Protein 2HRA (pdb70)

Structure (mmCIF, N/CA/C/O backbone):
data_2HRA
#
_entry.id   2HRA
#
_cell.length_a   51.959
_cell.length_b   107.113
_cell.length_c   167.865
_cell.angle_alpha   90.00
_cell.angle_beta   90.00
_cell.angle_gamma   90.00
#
_symmetry.space_group_name_H-M   'C 2 2 21'
#
loop_
_entity.id
_entity.type
_entity.pdbx_description
1 polymer 'Glutamyl-tRNA synthetase, cytoplasmic'
2 non-polymer 'IODIDE ION'
3 water water
#
loop_
_atom_site.group_PDB
_atom_site.id
_atom_site.type_symbol
_atom_site.label_atom_id
_atom_site.label_alt_id
_atom_site.label_comp_id
_atom_site.label_asym_id
_atom_site.label_entity_id
_atom_site.label_seq_id
_atom_site.pdbx_PDB_ins_code
_atom_site.Cartn_x
_atom_site.Cartn_y
_atom_site.Cartn_z
_atom_site.occupancy
_atom_site.B_iso_or_equiv
_atom_site.auth_seq_id
_atom_site.auth_comp_id
_atom_site.auth_asym_id
_atom_site.auth_atom_id
_atom_site.pdbx_PDB_model_num
ATOM 1 N N . MET A 1 19 ? 47.965 74.228 49.582 1.00 37.51 19 MET A N 1
ATOM 2 C CA . MET A 1 19 ? 46.633 73.798 49.036 1.00 37.19 19 MET A CA 1
ATOM 3 C C . MET A 1 19 ? 45.822 73.114 50.134 1.00 35.55 19 MET A C 1
ATOM 4 O O . MET A 1 19 ? 46.321 72.221 50.810 1.00 35.65 19 MET A O 1
ATOM 9 N N . PRO A 1 20 ? 44.569 73.538 50.323 1.00 33.25 20 PRO A N 1
ATOM 10 C CA . PRO A 1 20 ? 43.807 73.050 51.473 1.00 32.13 20 PRO A CA 1
ATOM 11 C C . PRO A 1 20 ? 43.506 71.553 51.417 1.00 31.67 20 PRO A C 1
ATOM 12 O O . PRO A 1 20 ? 43.597 70.948 50.359 1.00 31.56 20 PRO A O 1
ATOM 16 N N . SER A 1 21 ? 43.213 70.951 52.563 1.00 31.60 21 SER A N 1
ATOM 17 C CA . SER A 1 21 ? 42.566 69.644 52.588 1.00 31.25 21 SER A CA 1
ATOM 18 C C . SER A 1 21 ? 41.162 69.860 52.121 1.00 31.01 21 SER A C 1
ATOM 19 O O . SER A 1 21 ? 40.642 70.983 52.201 1.00 30.88 21 SER A O 1
ATOM 22 N N . THR A 1 22 ? 40.517 68.786 51.672 1.00 30.70 22 THR A N 1
ATOM 23 C CA . THR A 1 22 ? 39.116 68.870 51.275 1.00 30.00 22 THR A CA 1
ATOM 24 C C . THR A 1 22 ? 38.282 68.028 52.226 1.00 29.38 22 THR A C 1
ATOM 25 O O . THR A 1 22 ? 38.661 66.890 52.530 1.00 29.05 22 THR A O 1
ATOM 29 N N . LEU A 1 23 ? 37.198 68.619 52.731 1.00 28.29 23 LEU A N 1
ATOM 30 C CA . LEU A 1 23 ? 36.187 67.889 53.506 1.00 27.87 23 LEU A CA 1
ATOM 31 C C . LEU A 1 23 ? 34.874 67.858 52.751 1.00 27.84 23 LEU A C 1
ATOM 32 O O . LEU A 1 23 ? 34.211 68.880 52.580 1.00 26.93 23 LEU A O 1
ATOM 37 N N . THR A 1 24 ? 34.470 66.664 52.330 1.00 28.26 24 THR A N 1
ATOM 38 C CA . THR A 1 24 ? 33.174 66.506 51.707 1.00 27.99 24 THR A CA 1
ATOM 39 C C . THR A 1 24 ? 32.105 66.224 52.769 1.00 28.33 24 THR A C 1
ATOM 40 O O . THR A 1 24 ? 32.307 65.399 53.657 1.00 28.75 24 THR A O 1
ATOM 44 N N . ILE A 1 25 ? 30.986 66.934 52.694 1.00 28.09 25 ILE A N 1
ATOM 45 C CA . ILE A 1 25 ? 29.851 66.744 53.597 1.00 27.99 25 ILE A CA 1
ATOM 46 C C . ILE A 1 25 ? 28.626 66.408 52.775 1.00 28.66 25 ILE A C 1
ATOM 47 O O . ILE A 1 25 ? 28.336 67.096 51.830 1.00 28.36 25 ILE A O 1
ATOM 52 N N . ASN A 1 26 ? 27.911 65.345 53.160 1.00 29.45 26 ASN A N 1
ATOM 53 C CA . ASN A 1 26 ? 26.781 64.802 52.399 1.00 30.01 26 ASN A CA 1
ATOM 54 C C . ASN A 1 26 ? 25.468 65.230 53.043 1.00 30.94 26 ASN A C 1
ATOM 55 O O . ASN A 1 26 ? 25.199 64.847 54.163 1.00 31.52 26 ASN A O 1
ATOM 60 N N . GLY A 1 27 ? 24.641 66.000 52.334 1.00 31.81 27 GLY A N 1
ATOM 61 C CA . GLY A 1 27 ? 23.364 66.479 52.869 1.00 32.26 27 GLY A CA 1
ATOM 62 C C . GLY A 1 27 ? 22.211 65.475 52.887 1.00 33.25 27 GLY A C 1
ATOM 63 O O . GLY A 1 27 ? 21.136 65.758 53.452 1.00 33.25 27 GLY A O 1
ATOM 64 N N . LYS A 1 28 ? 22.406 64.303 52.280 1.00 33.34 28 LYS A N 1
ATOM 65 C CA . LYS A 1 28 ? 21.386 63.245 52.332 1.00 33.83 28 LYS A CA 1
ATOM 66 C C . LYS A 1 28 ? 21.780 62.081 53.251 1.00 32.97 28 LYS A C 1
ATOM 67 O O . LYS A 1 28 ? 21.052 61.109 53.361 1.00 33.27 28 LYS A O 1
ATOM 73 N N . ALA A 1 29 ? 22.910 62.218 53.943 1.00 32.59 29 ALA A N 1
ATOM 74 C CA . ALA A 1 29 ? 23.320 61.281 54.980 1.00 31.68 29 ALA A CA 1
ATOM 75 C C . ALA A 1 29 ? 22.248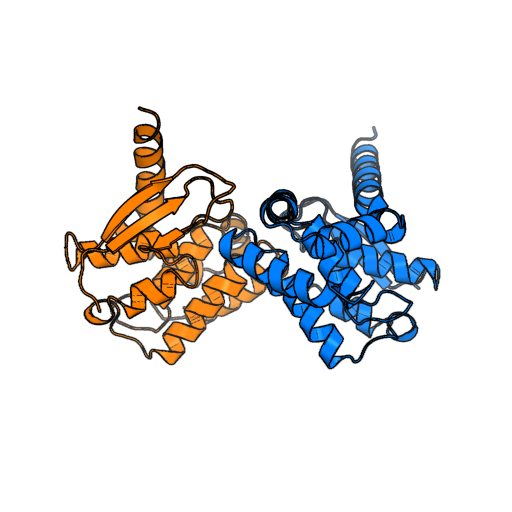 61.229 56.047 1.00 31.57 29 ALA A C 1
ATOM 76 O O . ALA A 1 29 ? 21.864 62.270 56.559 1.00 31.26 29 ALA A O 1
ATOM 78 N N . PRO A 1 30 ? 21.771 60.015 56.409 1.00 30.83 30 PRO A N 1
ATOM 79 C CA . PRO A 1 30 ? 20.730 59.966 57.440 1.00 30.78 30 PRO A CA 1
ATOM 80 C C . PRO A 1 30 ? 21.199 60.437 58.787 1.00 30.24 30 PRO A C 1
ATOM 81 O O . PRO A 1 30 ? 20.400 60.871 59.576 1.00 31.73 30 PRO A O 1
ATOM 85 N N . ILE A 1 31 ? 22.489 60.347 59.056 1.00 29.05 31 ILE A N 1
ATOM 86 C CA . ILE A 1 31 ? 23.073 60.992 60.203 1.00 28.05 31 ILE A CA 1
ATOM 87 C C . ILE A 1 31 ? 24.119 61.944 59.652 1.00 27.27 31 ILE A C 1
ATOM 88 O O . ILE A 1 31 ? 25.206 61.530 59.262 1.00 27.39 31 ILE A O 1
ATOM 93 N N . VAL A 1 32 ? 23.766 63.220 59.617 1.00 26.95 32 VAL A N 1
ATOM 94 C CA . VAL A 1 32 ? 24.601 64.283 59.046 1.00 26.51 32 VAL A CA 1
ATOM 95 C C . VAL A 1 32 ? 25.869 64.511 59.869 1.00 26.76 32 VAL A C 1
ATOM 96 O O . VAL A 1 32 ? 25.829 64.499 61.114 1.00 27.18 32 VAL A O 1
ATOM 100 N N . ALA A 1 33 ? 26.984 64.712 59.167 1.00 26.91 33 ALA A N 1
ATOM 101 C CA . ALA A 1 33 ? 28.306 64.830 59.763 1.00 27.12 33 ALA A CA 1
ATOM 102 C C . ALA A 1 33 ? 28.549 66.206 60.385 1.00 27.02 33 ALA A C 1
ATOM 103 O O . ALA A 1 33 ? 29.489 66.925 60.028 1.00 26.50 33 ALA A O 1
ATOM 105 N N . TYR A 1 34 ? 27.706 66.579 61.342 1.00 27.98 34 TYR A N 1
ATOM 106 C CA . TYR A 1 34 ? 27.813 67.903 61.962 1.00 28.28 34 TYR A CA 1
ATOM 107 C C . TYR A 1 34 ? 29.133 68.053 62.690 1.00 27.75 34 TYR A C 1
ATOM 108 O O . TYR A 1 34 ? 29.770 69.094 62.615 1.00 27.86 34 TYR A O 1
ATOM 117 N N . ALA A 1 35 ? 29.561 67.024 63.396 1.00 27.55 35 ALA A N 1
ATOM 118 C CA . ALA A 1 35 ? 30.767 67.127 64.196 1.00 27.78 35 ALA A CA 1
ATOM 119 C C . ALA A 1 35 ? 31.973 67.486 63.335 1.00 27.97 35 ALA A C 1
ATOM 120 O O . ALA A 1 35 ? 32.781 68.336 63.700 1.00 28.78 35 ALA A O 1
ATOM 122 N N . GLU A 1 36 ? 32.050 66.809 62.190 1.00 27.91 36 GLU A N 1
ATOM 123 C CA . GLU A 1 36 ? 33.092 66.942 61.197 1.00 27.64 36 GLU A CA 1
ATOM 124 C C . GLU A 1 36 ? 33.032 68.312 60.605 1.00 27.23 36 GLU A C 1
ATOM 125 O O . GLU A 1 36 ? 34.056 68.980 60.499 1.00 27.80 36 GLU A O 1
ATOM 131 N N . LEU A 1 37 ? 31.842 68.750 60.220 1.00 26.99 37 LEU A N 1
ATOM 132 C CA . LEU A 1 37 ? 31.677 70.091 59.683 1.00 27.28 37 LEU A CA 1
ATOM 133 C C . LEU A 1 37 ? 32.075 71.175 60.683 1.00 26.87 37 LEU A C 1
ATOM 134 O O . LEU A 1 37 ? 32.706 72.157 60.292 1.00 26.50 37 LEU A O 1
ATOM 139 N N . ILE A 1 38 ? 31.697 71.022 61.955 1.00 26.54 38 ILE A N 1
ATOM 140 C CA . ILE A 1 38 ? 31.996 72.056 62.962 1.00 26.40 38 ILE A CA 1
ATOM 141 C C . ILE A 1 38 ? 33.523 72.099 63.218 1.00 25.20 38 ILE A C 1
ATOM 142 O O . ILE A 1 38 ? 34.160 73.173 63.286 1.00 26.40 38 ILE A O 1
ATOM 147 N N . ALA A 1 39 ? 34.132 70.923 63.273 1.00 25.13 39 ALA A N 1
ATOM 148 C CA . ALA A 1 39 ? 35.585 70.812 63.407 1.00 24.75 39 ALA A CA 1
ATOM 149 C C . ALA A 1 39 ? 36.309 71.653 62.358 1.00 25.28 39 ALA A C 1
ATOM 150 O O . ALA A 1 39 ? 37.302 72.327 62.664 1.00 25.47 39 ALA A O 1
ATOM 152 N N . ALA A 1 40 ? 35.834 71.543 61.108 1.00 25.96 40 ALA A N 1
ATOM 153 C CA . ALA A 1 40 ? 36.389 72.246 59.960 1.00 26.00 40 ALA A CA 1
ATOM 154 C C . ALA A 1 40 ? 36.126 73.723 60.083 1.00 25.83 40 ALA A C 1
ATOM 155 O O . ALA A 1 40 ? 36.973 74.519 59.775 1.00 25.88 40 ALA A O 1
ATOM 157 N N . ARG A 1 41 ? 34.949 74.102 60.565 1.00 25.98 41 ARG A N 1
ATOM 158 C CA . ARG A 1 41 ? 34.671 75.515 60.803 1.00 2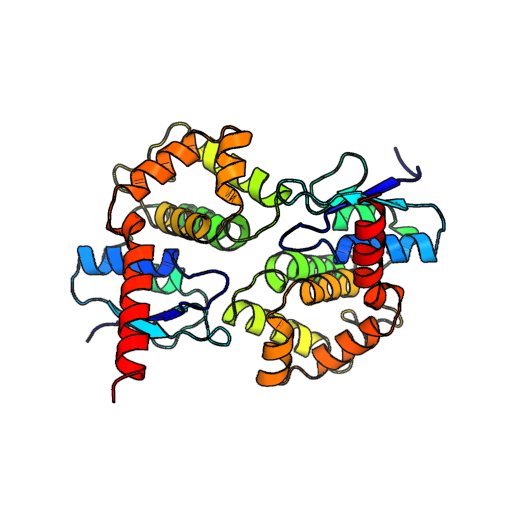5.52 41 ARG A CA 1
ATOM 159 C C . ARG A 1 41 ? 35.583 76.119 61.857 1.00 25.37 41 ARG A C 1
ATOM 160 O O . ARG A 1 41 ? 36.016 77.272 61.723 1.00 24.22 41 ARG A O 1
ATOM 168 N N . ILE A 1 42 ? 35.896 75.337 62.892 1.00 25.00 42 ILE A N 1
ATOM 169 C CA . ILE A 1 42 ? 36.817 75.782 63.926 1.00 25.09 42 ILE A CA 1
ATOM 170 C C . ILE A 1 42 ? 38.211 75.975 63.336 1.00 24.81 42 ILE A C 1
ATOM 171 O O . ILE A 1 42 ? 38.868 76.993 63.545 1.00 25.28 42 ILE A O 1
ATOM 176 N N . VAL A 1 43 ? 38.654 74.991 62.568 1.00 24.91 43 VAL A N 1
ATOM 177 C CA . VAL A 1 43 ? 39.960 75.055 61.930 1.00 23.87 43 VAL A CA 1
ATOM 178 C C . VAL A 1 43 ? 40.094 76.305 61.029 1.00 24.26 43 VAL A C 1
ATOM 179 O O . VAL A 1 43 ? 41.060 77.097 61.155 1.00 23.44 43 VAL A O 1
ATOM 183 N N . ASN A 1 44 ? 39.128 76.518 60.142 1.00 24.48 44 ASN A N 1
ATOM 184 C CA . ASN A 1 44 ? 39.218 77.678 59.237 1.00 24.54 44 ASN A CA 1
ATOM 185 C C . ASN A 1 44 ? 39.022 79.015 59.943 1.00 24.95 44 ASN A C 1
ATOM 186 O O . ASN A 1 44 ? 39.533 80.028 59.468 1.00 25.22 44 ASN A O 1
ATOM 191 N N . ALA A 1 45 ? 38.270 79.021 61.054 1.00 24.67 45 ALA A N 1
ATOM 192 C CA . ALA A 1 45 ? 38.144 80.206 61.894 1.00 25.17 45 ALA A CA 1
ATOM 193 C C . ALA A 1 45 ? 39.489 80.682 62.423 1.00 24.94 45 ALA A C 1
ATOM 194 O O . ALA A 1 45 ? 39.736 81.875 62.468 1.00 24.38 45 ALA A O 1
ATOM 196 N N . LEU A 1 46 ? 40.334 79.729 62.833 1.00 25.85 46 LEU A N 1
ATOM 197 C CA . LEU A 1 46 ? 41.657 80.012 63.412 1.00 25.90 46 LEU A CA 1
ATOM 198 C C . LEU A 1 46 ? 42.828 79.898 62.458 1.00 26.02 46 LEU A C 1
ATOM 199 O O . LEU A 1 46 ? 43.933 80.295 62.790 1.00 23.58 46 LEU A O 1
ATOM 204 N N . ALA A 1 47 ? 42.587 79.355 61.275 1.00 25.90 47 ALA A N 1
ATOM 205 C CA . ALA A 1 47 ? 43.649 79.168 60.307 1.00 26.37 47 ALA A CA 1
ATOM 206 C C . ALA A 1 47 ? 42.981 79.127 58.940 1.00 26.47 47 ALA A C 1
ATOM 207 O O . ALA A 1 47 ? 42.736 78.045 58.407 1.00 26.91 47 ALA A O 1
ATOM 209 N N . PRO A 1 48 ? 42.584 80.313 58.432 1.00 26.57 48 PRO A N 1
ATOM 210 C CA . PRO A 1 48 ? 41.764 80.378 57.233 1.00 26.33 48 PRO A CA 1
ATOM 211 C C . PRO A 1 48 ? 42.356 79.640 56.042 1.00 26.38 48 PRO A C 1
ATOM 212 O O . PRO A 1 48 ? 43.562 79.569 55.898 1.00 26.09 48 PRO A O 1
ATOM 216 N N . ASN A 1 49 ? 41.479 79.037 55.249 1.00 27.19 49 ASN A N 1
ATOM 217 C CA . ASN A 1 49 ? 41.855 78.323 54.044 1.00 28.91 49 ASN A CA 1
ATOM 218 C C . ASN A 1 49 ? 42.606 77.032 54.337 1.00 28.60 49 ASN A C 1
ATOM 219 O O . ASN A 1 49 ? 43.415 76.589 53.525 1.00 28.81 49 ASN A O 1
ATOM 224 N N . SER A 1 50 ? 42.342 76.424 55.487 1.00 28.28 50 SER A N 1
ATOM 225 C CA . SER A 1 50 ? 43.006 75.159 55.837 1.00 28.15 50 SER A CA 1
ATOM 226 C C . SER A 1 50 ? 42.271 73.958 55.234 1.00 28.15 50 SER A C 1
ATOM 227 O O . SER A 1 50 ? 42.900 72.954 54.837 1.00 27.63 50 SER A O 1
ATOM 230 N N . ILE A 1 51 ? 40.948 74.093 55.132 1.00 28.02 51 ILE A N 1
ATOM 231 C CA . ILE A 1 51 ? 40.065 73.020 54.666 1.00 28.43 51 ILE A CA 1
ATOM 232 C C . ILE A 1 51 ? 39.033 73.622 53.724 1.00 28.42 51 ILE A C 1
ATOM 233 O O . ILE A 1 51 ? 38.347 74.576 54.083 1.00 28.97 51 ILE A O 1
ATOM 238 N N . ALA A 1 52 ? 38.928 73.056 52.531 1.00 28.82 52 ALA A N 1
ATOM 239 C CA . ALA A 1 52 ? 37.935 73.457 51.552 1.00 29.07 52 ALA A CA 1
ATOM 240 C C . ALA A 1 52 ? 36.740 72.529 51.733 1.00 29.90 52 ALA A C 1
ATOM 241 O O . ALA A 1 52 ? 36.912 71.320 51.782 1.00 29.93 52 ALA A O 1
ATOM 243 N N . ILE A 1 53 ? 35.546 73.089 51.884 1.00 30.81 53 ILE A N 1
ATOM 244 C CA . ILE A 1 53 ? 34.359 72.291 52.133 1.00 31.77 53 ILE A CA 1
ATOM 245 C C . ILE A 1 53 ? 33.693 72.019 50.798 1.00 32.35 53 ILE A C 1
ATOM 246 O O . ILE A 1 53 ? 33.550 72.915 49.989 1.00 33.03 53 ILE A O 1
ATOM 251 N N . LYS A 1 54 ? 33.341 70.768 50.556 1.00 32.57 54 LYS A N 1
ATOM 252 C CA . LYS A 1 54 ? 32.714 70.353 49.307 1.00 33.23 54 LYS A CA 1
ATOM 253 C C . LYS A 1 54 ? 31.439 69.600 49.667 1.00 32.74 54 LYS A C 1
ATOM 254 O O . LYS A 1 54 ? 31.396 68.911 50.679 1.00 32.51 54 LYS A O 1
ATOM 260 N N . LEU A 1 55 ? 30.408 69.766 48.849 1.00 32.44 55 LEU A N 1
ATOM 261 C CA . LEU A 1 55 ? 29.107 69.175 49.102 1.00 32.23 55 LEU A CA 1
ATOM 262 C C . LEU A 1 55 ? 28.750 68.071 48.132 1.00 31.69 55 LEU A C 1
ATOM 263 O O . LEU A 1 55 ? 29.018 68.152 46.929 1.00 31.16 55 LEU A O 1
ATOM 268 N N . VAL A 1 56 ? 28.120 67.037 48.672 1.00 31.36 56 VAL A N 1
ATOM 269 C CA . VAL A 1 56 ? 27.435 66.045 47.850 1.00 30.86 56 VAL A CA 1
ATOM 270 C C . VAL A 1 56 ? 26.059 65.887 48.470 1.00 31.22 56 VAL A C 1
ATOM 271 O O . VAL A 1 56 ? 25.831 66.340 49.586 1.00 31.05 56 VAL A O 1
ATOM 275 N N . ASP A 1 57 ? 25.134 65.294 47.729 1.00 31.95 57 ASP A N 1
ATOM 276 C CA . ASP A 1 57 ? 23.754 65.200 48.174 1.00 32.73 57 ASP A CA 1
ATOM 277 C C . ASP A 1 57 ? 23.225 63.899 47.624 1.00 33.15 57 ASP A C 1
ATOM 278 O O . ASP A 1 57 ? 22.489 63.860 46.636 1.00 33.02 57 ASP A O 1
ATOM 283 N N . ASP A 1 58 ? 23.650 62.817 48.262 1.00 33.48 58 ASP A N 1
ATOM 284 C CA . ASP A 1 58 ? 23.366 61.490 47.753 1.00 34.17 58 ASP A CA 1
ATOM 285 C C . ASP A 1 58 ? 23.461 60.541 48.912 1.00 34.23 58 ASP A C 1
ATOM 286 O O . ASP A 1 58 ? 24.517 60.423 49.515 1.00 34.20 58 ASP A O 1
ATOM 291 N N . LYS A 1 59 ? 22.356 59.871 49.221 1.00 34.24 59 LYS A N 1
ATOM 292 C CA . LYS A 1 59 ? 22.330 58.971 50.361 1.00 34.42 59 LYS A CA 1
ATOM 293 C C . LYS A 1 59 ? 23.187 57.721 50.146 1.00 34.13 59 LYS A C 1
ATOM 294 O O . LYS A 1 59 ? 23.506 57.037 51.119 1.00 34.35 59 LYS A O 1
ATOM 300 N N . LYS A 1 60 ? 23.579 57.436 48.905 1.00 32.74 60 LYS A N 1
ATOM 301 C CA . LYS A 1 60 ? 24.508 56.333 48.634 1.00 32.90 60 LYS A CA 1
ATOM 302 C C . LYS A 1 60 ? 25.960 56.819 48.512 1.00 32.15 60 LYS A C 1
ATOM 303 O O . LYS A 1 60 ? 26.701 56.412 47.620 1.00 32.25 60 LYS A O 1
ATOM 309 N N . ALA A 1 61 ? 26.356 57.694 49.421 1.00 30.99 61 ALA A N 1
ATOM 310 C CA . ALA A 1 61 ? 27.728 58.194 49.474 1.00 30.59 61 ALA A CA 1
ATOM 311 C C . ALA A 1 61 ? 28.063 58.329 50.952 1.00 29.19 61 ALA A C 1
ATOM 312 O O . ALA A 1 61 ? 27.149 58.494 51.772 1.00 29.71 61 ALA A O 1
ATOM 314 N N . PRO A 1 62 ? 29.360 58.238 51.306 1.00 28.24 62 PRO A N 1
ATOM 315 C CA . PRO A 1 62 ? 29.781 58.472 52.672 1.00 26.72 62 PRO A CA 1
ATOM 316 C C . PRO A 1 62 ? 29.193 59.769 53.228 1.00 26.12 62 PRO A C 1
ATOM 317 O O . PRO A 1 62 ? 28.957 60.724 52.489 1.00 25.63 62 PRO A O 1
ATOM 321 N N . ALA A 1 63 ? 28.970 59.788 54.530 1.00 24.68 63 ALA A N 1
ATOM 322 C CA . ALA A 1 63 ? 28.502 60.975 55.212 1.00 25.00 63 ALA A CA 1
ATOM 323 C C . ALA A 1 63 ? 29.518 62.115 55.140 1.00 24.32 63 ALA A C 1
ATOM 324 O O . ALA A 1 63 ? 29.159 63.297 55.155 1.00 25.93 63 ALA A O 1
ATOM 326 N N . ALA A 1 64 ? 30.789 61.753 55.097 1.00 24.80 64 ALA A N 1
ATOM 327 C CA . ALA A 1 64 ? 31.866 62.721 55.106 1.00 25.00 64 ALA A CA 1
ATOM 328 C C . ALA A 1 64 ? 33.139 62.035 54.628 1.00 25.92 64 ALA A C 1
ATOM 329 O O . ALA A 1 64 ? 33.299 60.813 54.737 1.00 25.65 64 ALA A O 1
ATOM 331 N N . LYS A 1 65 ? 34.048 62.824 54.073 1.00 26.45 65 LYS A N 1
ATOM 332 C CA . LYS A 1 65 ? 35.283 62.289 53.567 1.00 27.70 65 LYS A CA 1
ATOM 333 C C . LYS A 1 65 ? 36.336 63.380 53.774 1.00 28.24 65 LYS A C 1
ATOM 334 O O . LYS A 1 65 ? 36.081 64.516 53.460 1.00 28.56 65 LYS A O 1
ATOM 340 N N . LEU A 1 66 ? 37.483 63.046 54.346 1.00 29.09 66 LEU A N 1
ATOM 341 C CA . LEU A 1 66 ? 38.589 64.000 54.459 1.00 29.41 66 LEU A CA 1
ATOM 342 C C . LEU A 1 66 ? 39.639 63.573 53.470 1.00 30.12 66 LEU A C 1
ATOM 343 O O . LEU A 1 66 ? 40.291 62.549 53.675 1.00 30.29 66 LEU A O 1
ATOM 348 N N . ASP A 1 67 ? 39.822 64.383 52.430 1.00 30.88 67 ASP A N 1
ATOM 349 C CA . ASP A 1 67 ? 40.666 64.038 51.293 1.00 31.20 67 ASP A CA 1
ATOM 350 C C . ASP A 1 67 ? 40.130 62.708 50.709 1.00 31.52 67 ASP A C 1
ATOM 351 O O . ASP A 1 67 ? 39.028 62.689 50.173 1.00 31.02 67 ASP A O 1
ATOM 356 N N . ASP A 1 68 ? 40.845 61.604 50.831 1.00 32.13 68 ASP A N 1
ATOM 357 C CA . ASP A 1 68 ? 40.274 60.336 50.350 1.00 32.83 68 ASP A CA 1
ATOM 358 C C . ASP A 1 68 ? 39.786 59.430 51.475 1.00 32.41 68 ASP A C 1
ATOM 359 O O . ASP A 1 68 ? 39.213 58.351 51.214 1.00 33.06 68 ASP A O 1
ATOM 364 N N . ALA A 1 69 ? 39.969 59.876 52.716 1.00 30.79 69 ALA A N 1
ATOM 365 C CA . ALA A 1 69 ? 39.655 59.048 53.872 1.00 30.40 69 ALA A CA 1
ATOM 366 C C . ALA A 1 69 ? 38.171 59.119 54.187 1.00 29.54 69 ALA A C 1
ATOM 367 O O . ALA A 1 69 ? 37.657 60.195 54.406 1.00 28.57 69 ALA A O 1
ATOM 369 N N . THR A 1 70 ? 37.509 57.956 54.214 1.00 29.67 70 THR A N 1
ATOM 370 C CA . THR A 1 70 ? 36.099 57.834 54.621 1.00 29.06 70 THR A CA 1
ATOM 371 C C . THR A 1 70 ? 35.873 57.252 56.032 1.00 30.00 70 THR A C 1
ATOM 372 O O . THR A 1 70 ? 34.751 57.293 56.558 1.00 28.81 70 THR A O 1
ATOM 376 N N . GLU A 1 71 ? 36.918 56.693 56.632 1.00 30.97 71 GLU A N 1
ATOM 377 C CA . GLU A 1 71 ? 36.816 56.035 57.931 1.00 32.37 71 GLU A CA 1
ATOM 378 C C . GLU A 1 71 ? 37.421 56.942 59.003 1.00 32.36 71 GLU A C 1
ATOM 379 O O . GLU A 1 71 ? 38.444 57.552 58.780 1.00 33.17 71 GLU A O 1
ATOM 385 N N . ASP A 1 72 ? 36.774 57.026 60.159 1.00 32.87 72 ASP A N 1
ATOM 386 C CA . ASP A 1 72 ? 37.310 57.770 61.299 1.00 33.01 72 ASP A CA 1
ATOM 387 C C . ASP A 1 72 ? 37.599 59.209 60.884 1.00 32.48 72 ASP A C 1
ATOM 388 O O . ASP A 1 72 ? 38.658 59.742 61.210 1.00 32.52 72 ASP A O 1
ATOM 393 N N . VAL A 1 73 ? 36.647 59.838 60.184 1.00 31.66 73 VAL A N 1
ATOM 394 C CA . VAL A 1 73 ? 36.867 61.173 59.598 1.00 30.44 73 VAL A CA 1
ATOM 395 C C . VAL A 1 73 ? 37.090 62.270 60.667 1.00 29.89 73 VAL A C 1
ATOM 396 O O . VAL A 1 73 ? 38.039 63.066 60.559 1.00 29.61 73 VAL A O 1
ATOM 400 N N . PHE A 1 74 ? 36.227 62.318 61.682 1.00 28.69 74 PHE A N 1
ATOM 401 C CA . PHE A 1 74 ? 36.364 63.289 62.762 1.00 28.41 74 PHE A CA 1
ATOM 402 C C . PHE A 1 74 ? 37.781 63.262 63.306 1.00 28.75 74 PHE A C 1
ATOM 403 O O . PHE A 1 74 ? 38.473 64.299 63.346 1.00 29.35 74 PHE A O 1
ATOM 411 N N . ASN A 1 75 ? 38.219 62.081 63.732 1.00 28.69 75 ASN A N 1
ATOM 412 C CA . ASN A 1 75 ? 39.529 61.967 64.343 1.00 28.77 75 ASN A CA 1
ATOM 413 C C . ASN A 1 75 ? 40.673 62.320 63.399 1.00 28.71 75 ASN A C 1
ATOM 414 O O . ASN A 1 75 ? 41.740 62.768 63.840 1.00 27.31 75 ASN A O 1
ATOM 419 N N . LYS A 1 76 ? 40.467 62.077 62.112 1.00 28.59 76 LYS A N 1
ATOM 420 C CA . LYS A 1 76 ? 41.443 62.452 61.129 1.00 28.62 76 LYS A CA 1
ATOM 421 C C . LYS A 1 76 ? 41.543 63.975 61.025 1.00 28.12 76 LYS A C 1
ATOM 422 O O . LYS A 1 76 ? 42.629 64.493 60.883 1.00 27.43 76 LYS A O 1
ATOM 428 N N . ILE A 1 77 ? 40.434 64.702 61.144 1.00 27.21 77 ILE A N 1
ATOM 429 C CA . ILE A 1 77 ? 40.512 66.176 61.086 1.00 27.15 77 ILE A CA 1
ATOM 430 C C . ILE A 1 77 ? 41.315 66.695 62.286 1.00 27.51 77 ILE A C 1
ATOM 431 O O . ILE A 1 77 ? 42.221 67.540 62.193 1.00 26.99 77 ILE A O 1
ATOM 436 N N . THR A 1 78 ? 40.989 66.081 63.402 1.00 27.57 78 THR A N 1
ATOM 437 C CA . THR A 1 78 ? 41.425 66.423 64.728 1.00 28.07 78 THR A CA 1
ATOM 438 C C . THR A 1 78 ? 42.937 66.208 64.900 1.00 28.77 78 THR A C 1
ATOM 439 O O . THR A 1 78 ? 43.602 67.035 65.494 1.00 28.57 78 THR A O 1
ATOM 443 N N . SER A 1 79 ? 43.439 65.112 64.343 1.00 28.77 79 SER A N 1
ATOM 444 C CA . SER A 1 79 ? 44.844 64.737 64.420 1.00 30.41 79 SER A CA 1
ATOM 445 C C . SER A 1 79 ? 45.683 65.459 63.365 1.00 30.88 79 SER A C 1
ATOM 446 O O . SER A 1 79 ? 46.866 65.787 63.593 1.00 30.93 79 SER A O 1
ATOM 449 N N . LYS A 1 80 ? 45.070 65.705 62.211 1.00 31.38 80 LYS A N 1
ATOM 450 C CA . LYS A 1 80 ? 45.694 66.476 61.139 1.00 32.40 80 LYS A CA 1
ATOM 451 C C . LYS A 1 80 ? 45.878 67.914 61.583 1.00 32.62 80 LYS A C 1
ATOM 452 O O . LYS A 1 80 ? 46.916 68.528 61.299 1.00 33.43 80 LYS A O 1
ATOM 458 N N . PHE A 1 81 ? 44.868 68.462 62.252 1.00 32.48 81 PHE A N 1
ATOM 459 C CA . PHE A 1 81 ? 44.949 69.847 62.709 1.00 32.85 81 PHE A CA 1
ATOM 460 C C . PHE A 1 81 ? 45.186 69.908 64.209 1.00 33.36 81 PHE A C 1
ATOM 461 O O . PHE A 1 81 ? 44.492 70.611 64.938 1.00 33.10 81 PHE A O 1
ATOM 469 N N . ALA A 1 82 ? 46.217 69.185 64.650 1.00 33.57 82 ALA A N 1
ATOM 470 C CA . ALA A 1 82 ? 46.493 69.031 66.081 1.00 34.09 82 ALA A CA 1
ATOM 471 C C . ALA A 1 82 ? 46.864 70.351 66.757 1.00 33.91 82 ALA A C 1
ATOM 472 O O . ALA A 1 82 ? 46.578 70.540 67.940 1.00 34.75 82 ALA A O 1
ATOM 474 N N . ALA A 1 83 ? 47.458 71.264 65.988 1.00 33.02 83 ALA A N 1
ATOM 475 C CA . ALA A 1 83 ? 47.761 72.621 66.439 1.00 32.89 83 ALA A CA 1
ATOM 476 C C . ALA A 1 83 ? 46.539 73.373 66.918 1.00 32.65 83 ALA A C 1
ATOM 477 O O . ALA A 1 83 ? 46.635 74.151 67.865 1.00 32.79 83 ALA A O 1
ATOM 479 N N . ILE A 1 84 ? 45.400 73.148 66.259 1.00 32.34 84 ILE A N 1
ATOM 480 C CA . ILE A 1 84 ? 44.134 73.756 66.648 1.00 32.75 84 ILE A CA 1
ATOM 481 C C . ILE A 1 84 ? 43.455 72.999 67.797 1.00 32.70 84 ILE A C 1
ATOM 482 O O . ILE A 1 84 ? 43.019 73.608 68.776 1.00 31.11 84 ILE A O 1
ATOM 487 N N . PHE A 1 85 ? 43.360 71.681 67.652 1.00 32.95 85 PHE A N 1
ATOM 488 C CA . PHE A 1 85 ? 42.748 70.833 68.676 1.00 33.44 85 PHE A CA 1
ATOM 489 C C . PHE A 1 85 ? 43.828 70.434 69.671 1.00 34.28 85 PHE A C 1
ATOM 490 O O . PHE A 1 85 ? 44.316 69.315 69.656 1.00 34.66 85 PHE A O 1
ATOM 498 N N . ASP A 1 86 ? 44.207 71.402 70.511 1.00 35.71 86 ASP A N 1
ATOM 499 C CA . ASP A 1 86 ? 45.394 71.320 71.363 1.00 36.54 86 ASP A CA 1
ATOM 500 C C . ASP A 1 86 ? 45.077 71.295 72.851 1.00 37.11 86 ASP A C 1
ATOM 501 O O . ASP A 1 86 ? 45.993 71.416 73.654 1.00 38.07 86 ASP A O 1
ATOM 506 N N . ASN A 1 87 ? 43.796 71.186 73.212 1.00 38.19 87 ASN A N 1
ATOM 507 C CA . ASN A 1 87 ? 43.382 71.160 74.619 1.00 38.84 87 ASN A CA 1
ATOM 508 C C . ASN A 1 87 ? 42.616 69.891 74.979 1.00 39.65 87 ASN A C 1
ATOM 509 O O . ASN A 1 87 ? 41.714 69.471 74.264 1.00 40.62 87 ASN A O 1
ATOM 514 N N . GLY A 1 88 ? 42.980 69.286 76.096 1.00 40.43 88 GLY A N 1
ATOM 515 C CA . GLY A 1 88 ? 42.419 68.001 76.502 1.00 40.57 88 GLY A CA 1
ATOM 516 C C . GLY A 1 88 ? 43.447 66.875 76.458 1.00 41.14 88 GLY A C 1
ATOM 517 O O . GLY A 1 88 ? 44.154 66.688 75.443 1.00 41.82 88 GLY A O 1
ATOM 518 N N . ASP A 1 89 ? 43.554 66.124 77.558 1.00 41.09 89 ASP A N 1
ATOM 519 C CA . ASP A 1 89 ? 44.285 64.857 77.531 1.00 40.74 89 ASP A CA 1
ATOM 520 C C . ASP A 1 89 ? 43.603 64.027 76.458 1.00 39.88 89 ASP A C 1
ATOM 521 O O . ASP A 1 89 ? 42.367 63.963 76.399 1.00 39.04 89 ASP A O 1
ATOM 526 N N . LYS A 1 90 ? 44.409 63.428 75.591 1.00 39.26 90 LYS A N 1
ATOM 527 C CA . LYS A 1 90 ? 43.905 62.751 74.398 1.00 39.12 90 LYS A CA 1
ATOM 528 C C . LYS A 1 90 ? 43.109 61.498 74.743 1.00 38.43 90 LYS A C 1
ATOM 529 O O . LYS A 1 90 ? 42.128 61.184 74.068 1.00 38.18 90 LYS A O 1
ATOM 535 N N . GLU A 1 91 ? 43.530 60.790 75.792 1.00 37.93 91 GLU A N 1
ATOM 536 C CA . GLU A 1 91 ? 42.757 59.663 76.320 1.00 37.47 91 GLU A CA 1
ATOM 537 C C . GLU A 1 91 ? 41.354 60.151 76.732 1.00 36.16 91 GLU A C 1
ATOM 538 O O . GLU A 1 91 ? 40.340 59.540 76.393 1.00 35.02 91 GLU A O 1
ATOM 544 N N . GLN A 1 92 ? 41.295 61.268 77.446 1.00 34.80 92 GLN A N 1
ATOM 545 C CA . GLN A 1 92 ? 40.004 61.772 77.905 1.00 34.94 92 GLN A CA 1
ATOM 546 C C . GLN A 1 92 ? 39.188 62.321 76.735 1.00 33.75 92 GLN A C 1
ATOM 547 O O . GLN A 1 92 ? 37.981 62.115 76.685 1.00 33.14 92 GLN A O 1
ATOM 553 N N . VAL A 1 93 ? 39.822 62.979 75.770 1.00 31.83 93 VAL A N 1
ATOM 554 C CA . VAL A 1 93 ? 39.059 63.416 74.597 1.00 31.67 93 VAL A CA 1
ATOM 555 C C . VAL A 1 93 ? 38.485 62.223 73.826 1.00 31.27 93 VAL A C 1
ATOM 556 O O . VAL A 1 93 ? 37.298 62.222 73.442 1.00 31.69 93 VAL A O 1
ATOM 560 N N . ALA A 1 94 ? 39.306 61.199 73.621 1.00 31.06 94 ALA A N 1
ATOM 561 C CA . ALA A 1 94 ? 38.835 59.987 72.929 1.00 31.76 94 ALA A CA 1
ATOM 562 C C . ALA A 1 94 ? 37.619 59.342 73.570 1.00 31.45 94 ALA A C 1
ATOM 563 O O . ALA A 1 94 ? 36.755 58.859 72.868 1.00 33.11 94 ALA A O 1
ATOM 565 N N . LYS A 1 95 ? 37.543 59.301 74.899 1.00 31.56 95 LYS A N 1
ATOM 566 C CA . LYS A 1 95 ? 36.353 58.718 75.565 1.00 31.31 95 LYS A CA 1
ATOM 567 C C . LYS A 1 95 ? 35.077 59.422 75.172 1.00 30.83 95 LYS A C 1
ATOM 568 O O . LYS A 1 95 ? 34.029 58.796 75.015 1.00 30.33 95 LYS A O 1
ATOM 574 N N . TRP A 1 96 ? 35.140 60.744 75.070 1.00 29.71 96 TRP A N 1
ATOM 575 C CA . TRP A 1 96 ? 33.947 61.514 74.854 1.00 29.02 96 TRP A CA 1
ATOM 576 C C . TRP A 1 96 ? 33.629 61.564 73.375 1.00 29.06 96 TRP A C 1
ATOM 577 O O . TRP A 1 96 ? 32.490 61.585 72.986 1.00 28.18 96 TRP A O 1
ATOM 588 N N . VAL A 1 97 ? 34.642 61.590 72.543 1.00 29.78 97 VAL A N 1
ATOM 589 C CA . VAL A 1 97 ? 34.433 61.441 71.109 1.00 30.11 97 VAL A CA 1
ATOM 590 C C . VAL A 1 97 ? 33.848 60.078 70.782 1.00 30.50 97 VAL A C 1
ATOM 591 O O . VAL A 1 97 ? 32.962 59.978 69.952 1.00 31.36 97 VAL A O 1
ATOM 595 N N . ASN A 1 98 ? 34.336 59.031 71.444 1.00 31.59 98 ASN A N 1
ATOM 596 C CA . ASN A 1 98 ? 33.737 57.695 71.312 1.00 32.12 98 ASN A CA 1
ATOM 597 C C . ASN A 1 98 ? 32.274 57.669 71.717 1.00 31.91 98 ASN A C 1
ATOM 598 O O . ASN A 1 98 ? 31.433 57.094 71.014 1.00 32.81 98 ASN A O 1
ATOM 603 N N . LEU A 1 99 ? 31.948 58.268 72.861 1.00 31.33 99 LEU A N 1
ATOM 604 C CA . LEU A 1 99 ? 30.547 58.325 73.298 1.00 30.43 99 LEU A CA 1
ATOM 605 C C . LEU A 1 99 ? 29.655 59.004 72.262 1.00 30.69 99 LEU A C 1
ATOM 606 O O . LEU A 1 99 ? 28.552 58.538 71.963 1.00 31.18 99 LEU A O 1
ATOM 611 N N . ALA A 1 100 ? 30.135 60.116 71.704 1.00 29.92 100 ALA A N 1
ATOM 612 C CA . ALA A 1 100 ? 29.364 60.852 70.725 1.00 30.13 100 ALA A CA 1
ATOM 613 C C . ALA A 1 100 ? 29.139 60.002 69.473 1.00 30.84 100 ALA A C 1
ATOM 614 O O . ALA A 1 100 ? 28.034 59.898 68.971 1.00 31.17 100 ALA A O 1
ATOM 616 N N . GLN A 1 101 ? 30.192 59.361 68.995 1.00 32.98 101 GLN A N 1
ATOM 617 C CA . GLN A 1 101 ? 30.146 58.709 67.687 1.00 34.54 101 GLN A CA 1
ATOM 618 C C . GLN A 1 101 ? 29.553 57.331 67.777 1.00 35.37 101 GLN A C 1
ATOM 619 O O . GLN A 1 101 ? 29.002 56.855 66.809 1.00 36.38 101 GLN A O 1
ATOM 625 N N . LYS A 1 102 ? 29.676 56.690 68.935 1.00 36.08 102 LYS A N 1
ATOM 626 C CA . LYS A 1 102 ? 29.164 55.337 69.135 1.00 36.67 102 LYS A CA 1
ATOM 627 C C . LYS A 1 102 ? 27.825 55.287 69.838 1.00 36.68 102 LYS A C 1
ATOM 628 O O . LYS A 1 102 ? 27.087 54.327 69.665 1.00 36.35 102 LYS A O 1
ATOM 634 N N . GLU A 1 103 ? 27.508 56.303 70.641 1.00 36.51 103 GLU A N 1
ATOM 635 C CA . GLU A 1 103 ? 26.310 56.244 71.456 1.00 36.41 103 GLU A CA 1
ATOM 636 C C . GLU A 1 103 ? 25.327 57.393 71.239 1.00 34.71 103 GLU A C 1
ATOM 637 O O . GLU A 1 103 ? 24.143 57.129 71.070 1.00 34.85 103 GLU A O 1
ATOM 643 N N . LEU A 1 104 ? 25.780 58.646 71.206 1.00 32.33 104 LEU A N 1
ATOM 644 C CA . LEU A 1 104 ? 24.838 59.761 71.111 1.00 30.66 104 LEU A CA 1
ATOM 645 C C . LEU A 1 104 ? 24.140 59.915 69.754 1.00 30.24 104 LEU A C 1
ATOM 646 O O . LEU A 1 104 ? 23.086 60.570 69.677 1.00 30.89 104 LEU A O 1
ATOM 651 N N . VAL A 1 105 ? 24.676 59.303 68.700 1.00 30.50 105 VAL A N 1
ATOM 652 C CA . VAL A 1 105 ? 24.020 59.361 67.369 1.00 30.72 105 VAL A CA 1
ATOM 653 C C . VAL A 1 105 ? 22.906 58.311 67.169 1.00 31.89 105 VAL A C 1
ATOM 654 O O . VAL A 1 105 ? 22.096 58.411 66.226 1.00 32.54 105 VAL A O 1
ATOM 658 N N . ILE A 1 106 ? 22.887 57.322 68.055 1.00 32.06 106 ILE A N 1
ATOM 659 C CA . ILE A 1 106 ? 22.015 56.164 67.932 1.00 32.02 106 ILE A CA 1
ATOM 660 C C . ILE A 1 106 ? 20.638 56.479 68.478 1.00 31.43 106 ILE A C 1
ATOM 661 O O . ILE A 1 106 ? 20.499 56.901 69.638 1.00 31.01 106 ILE A O 1
ATOM 666 N N . LYS A 1 107 ? 19.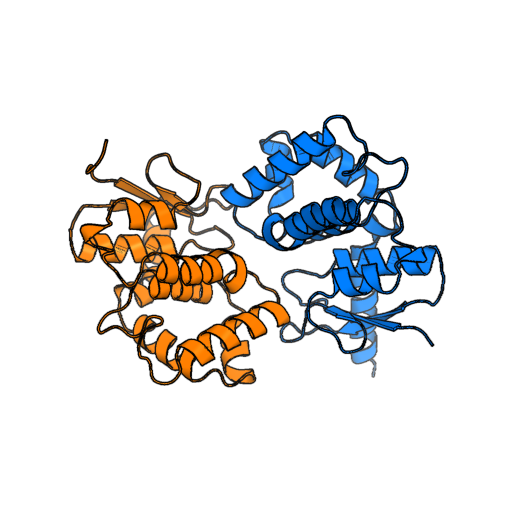622 56.244 67.639 1.00 30.37 107 LYS A N 1
ATOM 667 C CA . LYS A 1 107 ? 18.245 56.514 67.989 1.00 29.64 107 LYS A CA 1
ATOM 668 C C . LYS A 1 107 ? 17.623 55.311 68.697 1.00 28.64 107 LYS A C 1
ATOM 669 O O . LYS A 1 107 ? 16.783 54.586 68.148 1.00 27.10 107 LYS A O 1
ATOM 675 N N . ASN A 1 108 ? 18.084 55.123 69.938 1.00 27.94 108 ASN A N 1
ATOM 676 C CA . ASN A 1 108 ? 17.508 54.171 70.881 1.00 26.56 108 ASN A CA 1
ATOM 677 C C . ASN A 1 108 ? 17.271 54.911 72.192 1.00 26.11 108 ASN A C 1
ATOM 678 O O . ASN A 1 108 ? 18.202 55.403 72.825 1.00 25.57 108 ASN A O 1
ATOM 683 N N . PHE A 1 109 ? 16.005 55.011 72.544 1.00 26.81 109 PHE A N 1
ATOM 684 C CA . PHE A 1 109 ? 15.520 55.801 73.670 1.00 27.01 109 PHE A CA 1
ATOM 685 C C . PHE A 1 109 ? 16.182 55.459 75.013 1.00 26.23 109 PHE A C 1
ATOM 686 O O . PHE A 1 109 ? 16.739 56.362 75.683 1.00 24.63 109 PHE A O 1
ATOM 694 N N . ALA A 1 110 ? 16.157 54.180 75.379 1.00 25.17 110 ALA A N 1
ATOM 695 C CA . ALA A 1 110 ? 16.792 53.760 76.630 1.00 26.55 110 ALA A CA 1
ATOM 696 C C . ALA A 1 110 ? 18.288 54.050 76.618 1.00 27.22 110 ALA A C 1
ATOM 697 O O . ALA A 1 110 ? 18.815 54.616 77.567 1.00 27.88 110 ALA A O 1
ATOM 699 N N . LYS A 1 111 ? 18.963 53.688 75.530 1.00 27.00 111 LYS A N 1
ATOM 700 C CA . LYS A 1 111 ? 20.400 53.872 75.447 1.00 27.43 111 LYS A CA 1
ATOM 701 C C . LYS A 1 111 ? 20.767 55.333 75.456 1.00 27.21 111 LYS A C 1
ATOM 702 O O . LYS A 1 111 ? 21.766 55.738 76.100 1.00 26.74 111 LYS A O 1
ATOM 708 N N . LEU A 1 112 ? 19.998 56.122 74.711 1.00 26.04 112 LEU A N 1
ATOM 709 C CA . LEU A 1 112 ? 20.274 57.547 74.598 1.00 26.87 112 LEU A CA 1
ATOM 710 C C . LEU A 1 112 ? 20.047 58.221 75.957 1.00 25.74 112 LEU A C 1
ATOM 711 O O . LEU A 1 112 ? 20.795 59.076 76.378 1.00 25.87 112 LEU A O 1
ATOM 716 N N . SER A 1 113 ? 18.995 57.818 76.649 1.00 25.74 113 SER A N 1
ATOM 717 C CA . SER A 1 113 ? 18.736 58.285 78.023 1.00 25.92 113 SER A CA 1
ATOM 718 C C . SER A 1 113 ? 19.956 58.119 78.952 1.00 27.60 113 SER A C 1
ATOM 719 O O . SER A 1 113 ? 20.401 59.073 79.636 1.00 27.14 113 SER A O 1
ATOM 722 N N . GLN A 1 114 ? 20.540 56.925 78.928 1.00 27.55 114 GLN A N 1
ATOM 723 C CA . GLN A 1 114 ? 21.680 56.639 79.776 1.00 28.36 114 GLN A CA 1
ATOM 724 C C . GLN A 1 114 ? 22.859 57.500 79.373 1.00 27.84 114 GLN A C 1
ATOM 725 O O . GLN A 1 114 ? 23.580 58.028 80.219 1.00 27.90 114 GLN A O 1
ATOM 731 N N . SER A 1 115 ? 23.100 57.596 78.075 1.00 28.50 115 SER A N 1
ATOM 732 C CA . SER A 1 115 ? 24.300 58.300 77.590 1.00 28.51 115 SER A CA 1
ATOM 733 C C . SER A 1 115 ? 24.169 59.794 77.927 1.00 27.99 115 SER A C 1
ATOM 734 O O . SER A 1 115 ? 25.130 60.461 78.319 1.00 27.80 115 SER A O 1
ATOM 737 N N . LEU A 1 116 ? 22.971 60.322 77.767 1.00 25.78 116 LEU A N 1
ATOM 738 C CA . LEU A 1 116 ? 22.682 61.695 78.122 1.00 26.35 116 LEU A CA 1
ATOM 739 C C . LEU A 1 116 ? 22.834 61.961 79.619 1.00 26.36 116 LEU A C 1
ATOM 740 O O . LEU A 1 116 ? 23.156 63.079 80.026 1.00 25.76 116 LEU A O 1
ATOM 745 N N . GLU A 1 117 ? 22.603 60.940 80.441 1.00 27.34 117 GLU A N 1
ATOM 746 C CA . GLU A 1 117 ? 22.769 61.083 81.895 1.00 28.04 117 GLU A CA 1
ATOM 747 C C . GLU A 1 117 ? 24.233 61.191 82.239 1.00 28.44 117 GLU A C 1
ATOM 748 O O . GLU A 1 117 ? 24.627 61.974 83.112 1.00 27.99 117 GLU A O 1
ATOM 754 N N . THR A 1 118 ? 25.026 60.372 81.564 1.00 27.61 118 THR A N 1
ATOM 755 C CA . THR A 1 118 ? 26.468 60.400 81.758 1.00 28.23 118 THR A CA 1
ATOM 756 C C . THR A 1 118 ? 27.053 61.778 81.438 1.00 28.15 118 THR A C 1
ATOM 757 O O . THR A 1 118 ? 27.896 62.304 82.197 1.00 29.67 118 THR A O 1
ATOM 761 N N . LEU A 1 119 ? 26.654 62.335 80.294 1.00 27.83 119 LEU A N 1
ATOM 762 C CA . LEU A 1 119 ? 27.103 63.665 79.870 1.00 27.64 119 LEU A CA 1
ATOM 763 C C . LEU A 1 119 ? 26.586 64.772 80.823 1.00 27.88 119 LEU A C 1
ATOM 764 O O . LEU A 1 119 ? 27.304 65.722 81.182 1.00 26.78 119 LEU A O 1
ATOM 769 N N . ASP A 1 120 ? 25.324 64.654 81.220 1.00 27.58 120 ASP A N 1
ATOM 770 C CA . ASP A 1 120 ? 24.733 65.603 82.198 1.00 27.97 120 ASP A CA 1
ATOM 771 C C . ASP A 1 120 ? 25.518 65.637 83.519 1.00 27.99 120 ASP A C 1
ATOM 772 O O . ASP A 1 120 ? 25.818 66.734 84.056 1.00 26.76 120 ASP A O 1
ATOM 777 N N . SER A 1 121 ? 25.883 64.459 84.027 1.00 28.65 121 SER A N 1
ATOM 778 C CA . SER A 1 121 ? 26.608 64.377 85.293 1.00 28.81 121 SER A CA 1
ATOM 779 C C . SER A 1 121 ? 27.986 64.992 85.112 1.00 29.13 121 SER A C 1
ATOM 780 O O . SER A 1 121 ? 28.469 65.695 85.977 1.00 27.87 121 SER A O 1
ATOM 783 N N . GLN A 1 122 ? 28.596 64.707 83.965 1.00 29.89 122 GLN A N 1
ATOM 784 C CA . GLN A 1 122 ? 29.887 65.285 83.600 1.00 30.29 122 GLN A CA 1
ATOM 785 C C . GLN A 1 122 ? 29.858 66.827 83.573 1.00 30.27 122 GLN A C 1
ATOM 786 O O . GLN A 1 122 ? 30.814 67.482 83.978 1.00 30.16 122 GLN A O 1
ATOM 792 N N . LEU A 1 123 ? 28.744 67.397 83.122 1.00 30.13 123 LEU A N 1
ATOM 793 C CA . LEU A 1 123 ? 28.623 68.829 82.974 1.00 30.87 123 LEU A CA 1
ATOM 794 C C . LEU A 1 123 ? 28.083 69.514 84.235 1.00 31.86 123 LEU A C 1
ATOM 795 O O . LEU A 1 123 ? 27.795 70.719 84.220 1.00 31.10 123 LEU A O 1
ATOM 800 N N . ASN A 1 124 ? 27.935 68.760 85.317 1.00 33.01 124 ASN A N 1
ATOM 801 C CA . ASN A 1 124 ? 27.356 69.334 86.516 1.00 34.02 124 ASN A CA 1
ATOM 802 C C . ASN A 1 124 ? 28.196 70.488 87.040 1.00 34.26 124 ASN A C 1
ATOM 803 O O . ASN A 1 124 ? 27.652 71.547 87.373 1.00 35.68 124 ASN A O 1
ATOM 808 N N . LEU A 1 125 ? 29.512 70.322 87.094 1.00 32.84 125 LEU A N 1
ATOM 809 C CA . LEU A 1 125 ? 30.339 71.333 87.715 1.00 33.00 125 LEU A CA 1
ATOM 810 C C . LEU A 1 125 ? 31.249 72.065 86.707 1.00 32.08 125 LEU A C 1
ATOM 811 O O . LEU A 1 125 ? 32.141 72.804 87.108 1.00 32.99 125 LEU A O 1
ATOM 816 N N . ARG A 1 126 ? 30.947 71.904 85.420 1.00 30.79 126 ARG A N 1
ATOM 817 C CA . ARG A 1 126 ? 31.803 72.270 84.301 1.00 30.25 126 ARG A CA 1
ATOM 818 C C . ARG A 1 126 ? 30.999 73.024 83.229 1.00 29.81 126 ARG A C 1
ATOM 819 O O . ARG A 1 126 ? 29.861 72.649 82.968 1.00 28.98 126 ARG A O 1
ATOM 827 N N . THR A 1 127 ? 31.586 74.041 82.588 1.00 28.24 127 THR A N 1
ATOM 828 C CA . THR A 1 127 ? 30.983 74.649 81.389 1.00 28.49 127 THR A CA 1
ATOM 829 C C . THR A 1 127 ? 31.114 73.734 80.168 1.00 28.13 127 THR A C 1
ATOM 830 O O . THR A 1 127 ? 30.147 73.513 79.415 1.00 27.56 127 THR A O 1
ATOM 834 N N . PHE A 1 128 ? 32.311 73.189 79.995 1.00 27.62 128 PHE A N 1
ATOM 835 C CA . PHE A 1 128 ? 32.616 72.304 78.883 1.00 28.32 128 PHE A CA 1
ATOM 836 C C . PHE A 1 128 ? 33.022 70.940 79.420 1.00 28.50 128 PHE A C 1
ATOM 837 O O . PHE A 1 128 ? 33.363 70.811 80.572 1.00 29.05 128 PHE A O 1
ATOM 845 N N . ILE A 1 129 ? 32.980 69.930 78.562 1.00 28.83 129 ILE A N 1
ATOM 846 C CA . ILE A 1 129 ? 33.081 68.532 78.994 1.00 29.06 129 ILE A CA 1
ATOM 847 C C . ILE A 1 129 ? 34.340 68.223 79.781 1.00 29.28 129 ILE A C 1
ATOM 848 O O . ILE A 1 129 ? 34.289 67.531 80.807 1.00 29.40 129 ILE A O 1
ATOM 853 N N . LEU A 1 130 ? 35.459 68.797 79.351 1.00 29.05 130 LEU A N 1
ATOM 854 C CA . LEU A 1 130 ? 36.723 68.532 80.005 1.00 28.91 130 LEU A CA 1
ATOM 855 C C . LEU A 1 130 ? 37.136 69.633 80.958 1.00 29.30 130 LEU A C 1
ATOM 856 O O . LEU A 1 130 ? 38.187 69.537 81.572 1.00 29.78 130 LEU A O 1
ATOM 861 N N . GLY A 1 131 ? 36.310 70.660 81.108 1.00 29.71 131 GLY A N 1
ATOM 862 C CA . GLY A 1 131 ? 36.475 71.598 82.204 1.00 30.15 131 GLY A CA 1
ATOM 863 C C . GLY A 1 131 ? 37.503 72.685 81.966 1.00 30.28 131 GLY A C 1
ATOM 864 O O . GLY A 1 131 ? 38.040 73.237 82.924 1.00 30.58 131 GLY A O 1
ATOM 865 N N . GLY A 1 132 ? 37.805 72.995 80.710 1.00 30.55 132 GLY A N 1
ATOM 866 C CA . GLY A 1 132 ? 38.675 74.145 80.394 1.00 31.27 132 GLY A CA 1
ATOM 867 C C . GLY A 1 132 ? 37.900 75.443 80.199 1.00 31.32 132 GLY A C 1
ATOM 868 O O . GLY A 1 132 ? 36.668 75.450 80.264 1.00 32.06 132 GLY A O 1
ATOM 869 N N . LEU A 1 133 ? 38.616 76.543 79.959 1.00 31.94 133 LEU A N 1
ATOM 870 C CA . LEU A 1 133 ? 37.984 77.808 79.589 1.00 32.35 133 LEU A CA 1
ATOM 871 C C . LEU A 1 133 ? 37.468 77.729 78.173 1.00 31.91 133 LEU A C 1
ATOM 872 O O . LEU A 1 133 ? 36.471 78.359 77.840 1.00 33.53 133 LEU A O 1
ATOM 877 N N . LYS A 1 134 ? 38.130 76.898 77.373 1.00 30.54 134 LYS A N 1
ATOM 878 C CA . LYS A 1 134 ? 37.913 76.721 75.937 1.00 29.87 134 LYS A CA 1
ATOM 879 C C . LYS A 1 134 ? 37.168 75.416 75.759 1.00 28.46 134 LYS A C 1
ATOM 880 O O . LYS A 1 134 ? 37.440 74.474 76.485 1.00 28.27 134 LYS A O 1
ATOM 886 N N . TYR A 1 135 ? 36.258 75.330 74.799 1.00 27.40 135 TYR A N 1
ATOM 887 C CA . TYR A 1 135 ? 35.728 73.992 74.457 1.00 27.13 135 TYR A CA 1
ATOM 888 C C . TYR A 1 135 ? 36.816 73.187 73.760 1.00 25.95 135 TYR A C 1
ATOM 889 O O . TYR A 1 135 ? 37.858 73.724 73.306 1.00 25.98 135 TYR A O 1
ATOM 898 N N . SER A 1 136 ? 36.603 71.887 73.722 1.00 25.71 136 SER A N 1
ATOM 899 C CA . SER A 1 136 ? 37.534 70.959 73.092 1.00 25.76 136 SER A CA 1
ATOM 900 C C . SER A 1 136 ? 36.810 70.119 72.052 1.00 25.80 136 SER A C 1
ATOM 901 O O . SER A 1 136 ? 35.597 70.241 71.838 1.00 25.74 136 SER A O 1
ATOM 904 N N . ALA A 1 137 ? 37.568 69.229 71.439 1.00 25.63 137 ALA A N 1
ATOM 905 C CA . ALA A 1 137 ? 37.063 68.266 70.477 1.00 25.92 137 ALA A CA 1
ATOM 906 C C . ALA A 1 137 ? 35.992 67.411 71.089 1.00 25.36 137 ALA A C 1
ATOM 907 O O . ALA A 1 137 ? 35.098 66.924 70.384 1.00 26.14 137 ALA A O 1
ATOM 909 N N . ALA A 1 138 ? 36.073 67.177 72.393 1.00 25.17 138 ALA A N 1
ATOM 910 C CA . ALA A 1 138 ? 35.030 66.410 73.064 1.00 25.96 138 ALA A CA 1
ATOM 911 C C . ALA A 1 138 ? 33.653 67.095 72.874 1.00 25.79 138 ALA A C 1
ATOM 912 O O . ALA A 1 138 ? 32.637 66.451 72.584 1.00 27.36 138 ALA A O 1
ATOM 914 N N . ASP A 1 139 ? 33.625 68.408 73.085 1.00 25.42 139 ASP A N 1
ATOM 915 C CA . ASP A 1 139 ? 32.410 69.185 72.962 1.00 25.71 139 ASP A CA 1
ATOM 916 C C . ASP A 1 139 ? 31.915 69.173 71.517 1.00 26.12 139 ASP A C 1
ATOM 917 O O . ASP A 1 139 ? 30.719 69.100 71.267 1.00 26.55 139 ASP A O 1
ATOM 922 N N . VAL A 1 140 ? 32.840 69.237 70.562 1.00 25.74 140 VAL A N 1
ATOM 923 C CA . VAL A 1 140 ? 32.462 69.326 69.148 1.00 25.44 140 VAL A CA 1
ATOM 924 C C . VAL A 1 140 ? 31.786 68.048 68.714 1.00 25.72 140 VAL A C 1
ATOM 925 O O . VAL A 1 140 ? 30.743 68.061 68.060 1.00 26.92 140 VAL A O 1
ATOM 929 N N . ALA A 1 141 ? 32.364 66.935 69.113 1.00 26.26 141 ALA A N 1
ATOM 930 C CA . ALA A 1 141 ? 31.823 65.647 68.760 1.00 26.76 141 ALA A CA 1
ATOM 931 C C . ALA A 1 141 ? 30.470 65.414 69.408 1.00 26.72 141 ALA A C 1
ATOM 932 O O . ALA A 1 141 ? 29.548 64.920 68.740 1.00 27.22 141 ALA A O 1
ATOM 934 N N . CYS A 1 142 ? 30.323 65.764 70.697 1.00 25.82 142 CYS A N 1
ATOM 935 C CA . CYS A 1 142 ? 29.054 65.526 71.380 1.00 25.94 142 CYS A CA 1
ATOM 936 C C . CYS A 1 142 ? 27.982 66.480 70.904 1.00 25.98 142 CYS A C 1
ATOM 937 O O . CYS A 1 142 ? 26.816 66.082 70.764 1.00 25.73 142 CYS A O 1
ATOM 940 N N . TRP A 1 143 ? 28.353 67.717 70.609 1.00 25.45 143 TRP A N 1
ATOM 941 C CA . TRP A 1 143 ? 27.365 68.675 70.118 1.00 26.84 143 TRP A CA 1
ATOM 942 C C . TRP A 1 143 ? 26.849 68.282 68.740 1.00 27.13 143 TRP A C 1
ATOM 943 O O . TRP A 1 143 ? 25.633 68.259 68.506 1.00 27.60 143 TRP A O 1
ATOM 954 N N . GLY A 1 144 ? 27.766 67.960 67.842 1.00 27.59 144 GLY A N 1
ATOM 955 C CA . GLY A 1 144 ? 27.415 67.478 66.504 1.00 27.89 144 GLY A CA 1
ATOM 956 C C . GLY A 1 144 ? 26.547 66.245 66.532 1.00 28.35 144 GLY A C 1
ATOM 957 O O . GLY A 1 144 ? 25.525 66.177 65.851 1.00 29.72 144 GLY A O 1
ATOM 958 N N . ALA A 1 145 ? 26.917 65.273 67.355 1.00 29.58 145 ALA A N 1
ATOM 959 C CA . ALA A 1 145 ? 26.130 64.050 67.507 1.00 29.12 145 ALA A CA 1
ATOM 960 C C . ALA A 1 145 ? 24.688 64.389 67.912 1.00 30.00 145 ALA A C 1
ATOM 961 O O . ALA A 1 145 ? 23.731 63.870 67.327 1.00 29.92 145 ALA A O 1
ATOM 963 N N . LEU A 1 146 ? 24.505 65.257 68.905 1.00 30.01 146 LEU A N 1
ATOM 964 C CA . LEU A 1 146 ? 23.128 65.574 69.366 1.00 29.97 146 LEU A CA 1
ATOM 965 C C . LEU A 1 146 ? 22.342 66.410 68.348 1.00 29.04 146 LEU A C 1
ATOM 966 O O . LEU A 1 146 ? 21.115 66.229 68.182 1.00 29.61 146 LEU A O 1
ATOM 971 N N . ARG A 1 147 ? 23.030 67.284 67.623 1.00 28.35 147 ARG A N 1
ATOM 972 C CA . ARG A 1 147 ? 22.417 68.041 66.530 1.00 28.74 147 ARG A CA 1
ATOM 973 C C . ARG A 1 147 ? 21.867 67.075 65.492 1.00 28.79 147 ARG A C 1
ATOM 974 O O . ARG A 1 147 ? 20.804 67.297 64.937 1.00 27.46 147 ARG A O 1
ATOM 982 N N . SER A 1 148 ? 22.590 65.998 65.243 1.00 29.69 148 SER A N 1
ATOM 983 C CA . SER A 1 148 ? 22.179 65.038 64.207 1.00 30.97 148 SER A CA 1
ATOM 984 C C . SER A 1 148 ? 20.993 64.180 64.680 1.00 31.15 148 SER A C 1
ATOM 985 O O . SER A 1 148 ? 20.258 63.626 63.863 1.00 32.98 148 SER A O 1
ATOM 988 N N . ASN A 1 149 ? 20.807 64.063 65.998 1.00 31.45 149 ASN A N 1
ATOM 989 C CA . ASN A 1 149 ? 19.854 63.104 66.591 1.00 31.41 149 ASN A CA 1
ATOM 990 C C . ASN A 1 149 ? 18.616 63.780 67.148 1.00 32.53 149 ASN A C 1
ATOM 991 O O . ASN A 1 149 ? 18.632 64.297 68.268 1.00 31.52 149 ASN A O 1
ATOM 996 N N . GLY A 1 150 ? 17.536 63.712 66.371 1.00 33.12 150 GLY A N 1
ATOM 997 C CA . GLY A 1 150 ? 16.281 64.380 66.681 1.00 33.69 150 GLY A CA 1
ATOM 998 C C . GLY A 1 150 ? 15.571 63.861 67.926 1.00 33.91 150 GLY A C 1
ATOM 999 O O . GLY A 1 150 ? 14.729 64.553 68.480 1.00 33.85 150 GLY A O 1
ATOM 1000 N N . MET A 1 151 ? 15.915 62.654 68.369 1.00 33.90 151 MET A N 1
ATOM 1001 C CA . MET A 1 151 ? 15.326 62.041 69.558 1.00 33.35 151 MET A CA 1
ATOM 1002 C C . MET A 1 151 ? 15.732 62.707 70.881 1.00 32.51 151 MET A C 1
ATOM 1003 O O . MET A 1 151 ? 15.001 62.642 71.874 1.00 29.65 151 MET A O 1
ATOM 1008 N N . CYS A 1 152 ? 16.904 63.328 70.908 1.00 30.43 152 CYS A N 1
ATOM 1009 C CA . CYS A 1 152 ? 17.473 63.773 72.173 1.00 32.16 152 CYS A CA 1
ATOM 1010 C C . CYS A 1 152 ? 16.780 64.972 72.830 1.00 30.84 152 CYS A C 1
ATOM 1011 O O . CYS A 1 152 ? 16.768 65.085 74.057 1.00 31.44 152 CYS A O 1
ATOM 1014 N N . GLY A 1 153 ? 16.150 65.824 72.029 1.00 29.91 153 GLY A N 1
ATOM 1015 C CA . GLY A 1 153 ? 15.591 67.064 72.534 1.00 28.75 153 GLY A CA 1
ATOM 1016 C C . GLY A 1 153 ? 14.665 66.812 73.688 1.00 28.11 153 GLY A C 1
ATOM 1017 O O . GLY A 1 153 ? 14.824 67.393 74.751 1.00 27.39 153 GLY A O 1
ATOM 1018 N N . SER A 1 154 ? 13.688 65.930 73.460 1.00 27.90 154 SER A N 1
ATOM 1019 C CA . SER A 1 154 ? 12.683 65.597 74.446 1.00 28.67 154 SER A CA 1
ATOM 1020 C C . SER A 1 154 ? 13.242 64.844 75.648 1.00 28.16 154 SER A C 1
ATOM 1021 O O . SER A 1 154 ? 12.755 65.016 76.755 1.00 29.54 154 SER A O 1
ATOM 1024 N N . ILE A 1 155 ? 14.269 64.032 75.435 1.00 27.66 155 ILE A N 1
ATOM 1025 C CA . ILE A 1 155 ? 14.850 63.293 76.549 1.00 26.39 155 ILE A CA 1
ATOM 1026 C C . ILE A 1 155 ? 15.515 64.236 77.532 1.00 25.97 155 ILE A C 1
ATOM 1027 O O . ILE A 1 155 ? 15.328 64.131 78.761 1.00 24.00 155 ILE A O 1
ATOM 1032 N N . ILE A 1 156 ? 16.254 65.172 76.964 1.00 25.83 156 ILE A N 1
ATOM 1033 C CA . ILE A 1 156 ? 16.980 66.155 77.710 1.00 27.42 156 ILE A CA 1
ATOM 1034 C C . ILE A 1 156 ? 16.016 66.960 78.570 1.00 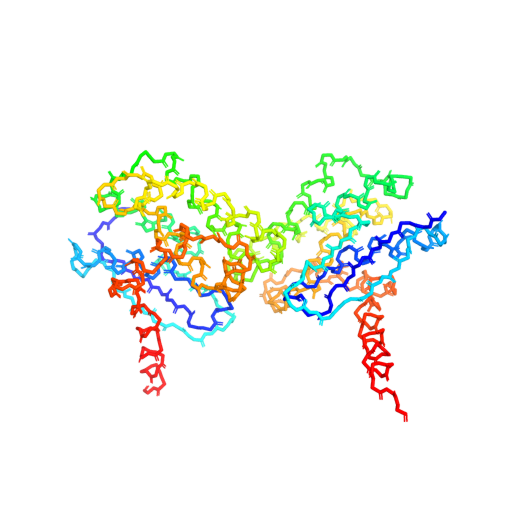27.38 156 ILE A C 1
ATOM 1035 O O . ILE A 1 156 ? 16.305 67.293 79.708 1.00 27.85 156 ILE A O 1
ATOM 1040 N N . LYS A 1 157 ? 14.865 67.268 78.008 1.00 27.76 157 LYS A N 1
ATOM 1041 C CA . LYS A 1 157 ? 13.850 68.018 78.737 1.00 27.55 157 LYS A CA 1
ATOM 1042 C C . LYS A 1 157 ? 13.176 67.179 79.815 1.00 26.44 157 LYS A C 1
ATOM 1043 O O . LYS A 1 157 ? 13.182 67.526 80.996 1.00 26.87 157 LYS A O 1
ATOM 1049 N N . ASN A 1 158 ? 12.648 66.036 79.409 1.00 25.51 158 ASN A N 1
ATOM 1050 C CA . ASN A 1 158 ? 11.755 65.227 80.258 1.00 24.54 158 ASN A CA 1
ATOM 1051 C C . ASN A 1 158 ? 12.503 64.480 81.388 1.00 24.29 158 ASN A C 1
ATOM 1052 O O . ASN A 1 158 ? 11.914 64.141 82.412 1.00 22.51 158 ASN A O 1
ATOM 1057 N N . LYS A 1 159 ? 13.799 64.245 81.193 1.00 23.15 159 LYS A N 1
ATOM 1058 C CA . LYS A 1 159 ? 14.679 63.638 82.221 1.00 23.25 159 LYS A CA 1
ATOM 1059 C C . LYS A 1 159 ? 15.579 64.669 82.870 1.00 23.13 159 LYS A C 1
ATOM 1060 O O . LYS A 1 159 ? 16.479 64.340 83.604 1.00 23.65 159 LYS A O 1
ATOM 1066 N N . VAL A 1 160 ? 15.307 65.932 82.581 1.00 23.86 160 VAL A N 1
ATOM 1067 C CA . VAL A 1 160 ? 15.843 67.083 83.292 1.00 23.22 160 VAL A CA 1
ATOM 1068 C C . VAL A 1 160 ? 17.337 67.046 83.297 1.00 24.44 160 VAL A C 1
ATOM 1069 O O . VAL A 1 160 ? 17.952 67.231 84.329 1.00 25.19 160 VAL A O 1
ATOM 1073 N N . ASP A 1 161 ? 17.898 66.829 82.113 1.00 25.02 161 ASP A N 1
ATOM 1074 C CA . ASP A 1 161 ? 19.336 66.928 81.853 1.00 23.68 161 ASP A CA 1
ATOM 1075 C C . ASP A 1 161 ? 19.672 68.361 81.566 1.00 24.78 161 ASP A C 1
ATOM 1076 O O . ASP A 1 161 ? 19.938 68.731 80.421 1.00 24.42 161 ASP A O 1
ATOM 1081 N N . VAL A 1 162 ? 19.623 69.187 82.612 1.00 25.63 162 VAL A N 1
ATOM 1082 C CA . VAL A 1 162 ? 19.596 70.622 82.441 1.00 25.53 162 VAL A CA 1
ATOM 1083 C C . VAL A 1 162 ? 21.007 71.102 82.176 1.00 25.47 162 VAL A C 1
ATOM 1084 O O . VAL A 1 162 ? 21.195 72.133 81.554 1.00 25.73 162 VAL A O 1
ATOM 1088 N N . ASN A 1 163 ? 21.982 70.325 82.597 1.00 25.25 163 ASN A N 1
ATOM 1089 C CA . ASN A 1 163 ? 23.367 70.671 82.307 1.00 26.04 163 ASN A CA 1
ATOM 1090 C C . ASN A 1 163 ? 23.647 70.487 80.827 1.00 25.58 163 ASN A C 1
ATOM 1091 O O . ASN A 1 163 ? 24.263 71.345 80.190 1.00 25.26 163 ASN A O 1
ATOM 1096 N N . VAL A 1 164 ? 23.129 69.410 80.254 1.00 26.27 164 VAL A N 1
ATOM 1097 C CA . VAL A 1 164 ? 23.229 69.193 78.801 1.00 26.28 164 VAL A CA 1
ATOM 1098 C C . VAL A 1 164 ? 22.498 70.316 78.068 1.00 28.07 164 VAL A C 1
ATOM 1099 O O . VAL A 1 164 ? 22.988 70.893 77.113 1.00 26.71 164 VAL A O 1
ATOM 1103 N N . SER A 1 165 ? 21.300 70.623 78.534 1.00 28.41 165 SER A N 1
ATOM 1104 C CA . SER A 1 165 ? 20.509 71.678 77.915 1.00 29.84 165 SER A CA 1
ATOM 1105 C C . SER A 1 165 ? 21.277 72.999 77.851 1.00 29.81 165 SER A C 1
ATOM 1106 O O . SER A 1 165 ? 21.343 73.650 76.809 1.00 30.43 165 SER A O 1
ATOM 1109 N N . ARG A 1 166 ? 21.857 73.382 78.975 1.00 29.43 166 ARG A N 1
ATOM 1110 C CA . ARG A 1 166 ? 22.530 74.669 79.085 1.00 29.67 166 ARG A CA 1
ATOM 1111 C C . ARG A 1 166 ? 23.831 74.685 78.291 1.00 28.54 166 ARG A C 1
ATOM 1112 O O . ARG A 1 166 ? 24.134 75.655 77.589 1.00 28.52 166 ARG A O 1
ATOM 1120 N N . TRP A 1 167 ? 24.570 73.589 78.350 1.00 28.49 167 TRP A N 1
ATOM 1121 C CA . TRP A 1 167 ? 25.770 73.426 77.517 1.00 28.61 167 TRP A CA 1
ATOM 1122 C C . TRP A 1 167 ? 25.456 73.463 76.008 1.00 28.61 167 TRP A C 1
ATOM 1123 O O . TRP A 1 167 ? 26.213 74.048 75.252 1.00 28.48 167 TRP A O 1
ATOM 1134 N N . TYR A 1 168 ? 24.376 72.807 75.590 1.00 28.77 168 TYR A N 1
ATOM 1135 C CA . TYR A 1 168 ? 23.970 72.757 74.182 1.00 28.91 168 TYR A CA 1
ATOM 1136 C C . TYR A 1 168 ? 23.560 74.166 73.696 1.00 29.63 168 TYR A C 1
ATOM 1137 O O . TYR A 1 168 ? 23.995 74.625 72.635 1.00 30.43 168 TYR A O 1
ATOM 1146 N N . THR A 1 169 ? 22.760 74.862 74.491 1.00 29.54 169 THR A N 1
ATOM 1147 C CA . THR A 1 169 ? 22.371 76.243 74.195 1.00 30.39 169 THR A CA 1
ATOM 1148 C C . THR A 1 169 ? 23.563 77.204 74.164 1.00 30.27 169 THR A C 1
ATOM 1149 O O . THR A 1 169 ? 23.634 78.074 73.283 1.00 30.04 169 THR A O 1
ATOM 1153 N N . LEU A 1 170 ? 24.499 77.037 75.087 1.00 29.76 170 LEU A N 1
ATOM 1154 C CA . LEU A 1 170 ? 25.695 77.866 75.090 1.00 30.59 170 LEU A CA 1
ATOM 1155 C C . LEU A 1 170 ? 26.376 77.743 73.736 1.00 30.92 170 LEU A C 1
ATOM 1156 O O . LEU A 1 170 ? 26.560 78.738 73.020 1.00 30.98 170 LEU A O 1
ATOM 1161 N N . LEU A 1 171 ? 26.721 76.508 73.378 1.00 31.77 171 LEU A N 1
ATOM 1162 C CA . LEU A 1 171 ? 27.412 76.245 72.121 1.00 31.84 171 LEU A CA 1
ATOM 1163 C C . LEU A 1 171 ? 26.584 76.645 70.888 1.00 32.35 171 LEU A C 1
ATOM 1164 O O . LEU A 1 171 ? 27.137 77.167 69.924 1.00 31.62 171 LEU A O 1
ATOM 1169 N N . GLU A 1 172 ? 25.271 76.447 70.941 1.00 33.17 172 GLU A N 1
ATOM 1170 C CA . GLU A 1 172 ? 24.394 76.838 69.840 1.00 34.33 172 GLU A CA 1
ATOM 1171 C C . GLU A 1 172 ? 24.448 78.358 69.544 1.00 34.69 172 GLU A C 1
ATOM 1172 O O . GLU A 1 172 ? 24.357 78.755 68.388 1.00 35.21 172 GLU A O 1
ATOM 1178 N N . MET A 1 173 ? 24.608 79.192 70.568 1.00 34.78 173 MET A N 1
ATOM 1179 C CA . MET A 1 173 ? 24.758 80.640 70.374 1.00 36.04 173 MET A CA 1
ATOM 1180 C C . MET A 1 173 ? 26.085 81.045 69.689 1.00 33.99 173 MET A C 1
ATOM 1181 O O . MET A 1 173 ? 26.256 82.196 69.290 1.00 33.17 173 MET A O 1
ATOM 1186 N N . ASP A 1 174 ? 27.020 80.108 69.589 1.00 32.35 174 ASP A N 1
ATOM 1187 C CA . ASP A 1 174 ? 28.264 80.293 68.883 1.00 31.31 174 ASP A CA 1
ATOM 1188 C C . ASP A 1 174 ? 27.991 79.865 67.435 1.00 30.56 174 ASP A C 1
ATOM 1189 O O . ASP A 1 174 ? 27.803 78.676 67.168 1.00 29.86 174 ASP A O 1
ATOM 1194 N N . PRO A 1 175 ? 28.007 80.822 66.483 1.00 29.72 175 PRO A N 1
ATOM 1195 C CA . PRO A 1 175 ? 27.698 80.552 65.066 1.00 29.61 175 PRO A CA 1
ATOM 1196 C C . PRO A 1 175 ? 28.461 79.382 64.454 1.00 28.86 175 PRO A C 1
ATOM 1197 O O . PRO A 1 175 ? 27.947 78.681 63.555 1.00 29.60 175 PRO A O 1
ATOM 1201 N N . ILE A 1 176 ? 29.702 79.209 64.892 1.00 28.08 176 ILE A N 1
ATOM 1202 C CA . ILE A 1 176 ? 30.524 78.090 64.445 1.00 27.75 176 ILE A CA 1
ATOM 1203 C C . ILE A 1 176 ? 29.756 76.785 64.568 1.00 27.37 176 ILE A C 1
ATOM 1204 O O . ILE A 1 176 ? 29.872 75.936 63.684 1.00 25.86 176 ILE A O 1
ATOM 1209 N N . PHE A 1 177 ? 28.983 76.648 65.653 1.00 27.28 177 PHE A N 1
ATOM 1210 C CA . PHE A 1 177 ? 28.123 75.458 65.900 1.00 27.68 177 PHE A CA 1
ATOM 1211 C C . PHE A 1 177 ? 26.715 75.706 65.386 1.00 27.94 177 PHE A C 1
ATOM 1212 O O . PHE A 1 177 ? 26.196 74.960 64.584 1.00 26.98 177 PHE A O 1
ATOM 1220 N N . GLY A 1 178 ? 26.100 76.762 65.895 1.00 29.06 178 GLY A N 1
ATOM 1221 C CA . GLY A 1 178 ? 24.672 76.993 65.701 1.00 29.64 178 GLY A CA 1
ATOM 1222 C C . GLY A 1 178 ? 24.213 77.391 64.301 1.00 30.49 178 GLY A C 1
ATOM 1223 O O . GLY A 1 178 ? 23.012 77.304 64.016 1.00 30.56 178 GLY A O 1
ATOM 1224 N N . GLU A 1 179 ? 25.129 77.867 63.448 1.00 30.54 179 GLU A N 1
ATOM 1225 C CA . GLU A 1 179 ? 24.784 78.155 62.044 1.00 30.76 179 GLU A CA 1
ATOM 1226 C C . GLU A 1 179 ? 25.300 77.078 61.067 1.00 31.03 179 GLU A C 1
ATOM 1227 O O . GLU A 1 179 ? 25.172 77.237 59.847 1.00 29.93 179 GLU A O 1
ATOM 1233 N N . ALA A 1 180 ? 25.857 75.978 61.580 1.00 30.68 180 ALA A N 1
ATOM 1234 C CA . ALA A 1 180 ? 26.385 74.937 60.706 1.00 31.51 180 ALA A CA 1
ATOM 1235 C C . ALA A 1 180 ? 25.260 74.312 59.872 1.00 32.03 180 ALA A C 1
ATOM 1236 O O . ALA A 1 180 ? 25.426 74.069 58.678 1.00 32.29 180 ALA A O 1
ATOM 1238 N N . HIS A 1 181 ? 24.120 74.068 60.496 1.00 32.94 181 HIS A N 1
ATOM 1239 C CA . HIS A 1 181 ? 22.952 73.572 59.769 1.00 33.69 181 HIS A CA 1
ATOM 1240 C C . HIS A 1 181 ? 22.525 74.529 58.648 1.00 34.01 181 HIS A C 1
ATOM 1241 O O . HIS A 1 181 ? 22.406 74.121 57.500 1.00 34.22 181 HIS A O 1
ATOM 1248 N N . ASP A 1 182 ? 22.278 75.792 58.985 1.00 34.79 182 ASP A N 1
ATOM 1249 C CA . ASP A 1 182 ? 21.960 76.820 57.973 1.00 35.23 182 ASP A CA 1
ATOM 1250 C C . ASP A 1 182 ? 23.022 76.936 56.869 1.00 35.03 182 ASP A C 1
ATOM 1251 O O . ASP A 1 182 ? 22.681 77.052 55.698 1.00 34.79 182 ASP A O 1
ATOM 1256 N N . PHE A 1 183 ? 24.299 76.888 57.243 1.00 34.38 183 PHE A N 1
ATOM 1257 C CA . PHE A 1 183 ? 25.367 76.855 56.258 1.00 34.55 183 PHE A CA 1
ATOM 1258 C C . PHE A 1 183 ? 25.214 75.683 55.309 1.00 34.16 183 PHE A C 1
ATOM 1259 O O . PHE A 1 183 ? 25.344 75.814 54.099 1.00 34.04 183 PHE A O 1
ATOM 1267 N N . LEU A 1 184 ? 24.961 74.519 55.866 1.00 33.56 184 LEU A N 1
ATOM 1268 C CA . LEU A 1 184 ? 24.831 73.324 55.056 1.00 33.57 184 LEU A CA 1
ATOM 1269 C C . LEU A 1 184 ? 23.611 73.395 54.133 1.00 33.07 184 LEU A C 1
ATOM 1270 O O . LEU A 1 184 ? 23.693 73.074 52.945 1.00 32.13 184 LEU A O 1
ATOM 1275 N N . SER A 1 185 ? 22.492 73.853 54.668 1.00 33.37 185 SER A N 1
ATOM 1276 C CA . SER A 1 185 ? 21.249 73.888 53.905 1.00 33.63 185 SER A CA 1
ATOM 1277 C C . SER A 1 185 ? 21.181 74.989 52.836 1.00 33.21 185 SER A C 1
ATOM 1278 O O . SER A 1 185 ? 20.571 74.784 51.772 1.00 32.62 185 SER A O 1
ATOM 1281 N N . LYS A 1 186 ? 21.792 76.148 53.098 1.00 32.93 186 LYS A N 1
ATOM 1282 C CA . LYS A 1 186 ? 21.942 77.192 52.056 1.00 32.84 186 LYS A CA 1
ATOM 1283 C C . LYS A 1 186 ? 22.907 76.779 50.951 1.00 31.64 186 LYS A C 1
ATOM 1284 O O . LYS A 1 186 ? 22.667 77.061 49.799 1.00 31.10 186 LYS A O 1
ATOM 1290 N N . SER A 1 187 ? 23.994 76.110 51.308 1.00 30.88 187 SER A N 1
ATOM 1291 C CA . SER A 1 187 ? 24.949 75.624 50.337 1.00 30.28 187 SER A CA 1
ATOM 1292 C C . SER A 1 187 ? 24.361 74.542 49.452 1.00 30.56 187 SER A C 1
ATOM 1293 O O . SER A 1 187 ? 24.686 74.450 48.277 1.00 29.18 187 SER A O 1
ATOM 1296 N N . LEU A 1 188 ? 23.508 73.707 50.031 1.00 30.73 188 LEU A N 1
ATOM 1297 C CA . LEU A 1 188 ? 22.870 72.640 49.273 1.00 31.12 188 LEU A CA 1
ATOM 1298 C C . LEU A 1 188 ? 21.809 73.222 48.352 1.00 31.25 188 LEU A C 1
ATOM 1299 O O . LEU A 1 188 ? 21.608 72.730 47.235 1.00 30.48 188 LEU A O 1
ATOM 1304 N N . LEU A 1 189 ? 21.120 74.263 48.830 1.00 31.45 189 LEU A N 1
ATOM 1305 C CA . LEU A 1 189 ? 20.155 75.023 48.002 1.00 31.28 189 LEU A CA 1
ATOM 1306 C C . LEU A 1 189 ? 20.819 75.618 46.777 1.00 30.77 189 LEU A C 1
ATOM 1307 O O . LEU A 1 189 ? 20.299 75.510 45.667 1.00 30.02 189 LEU A O 1
ATOM 1312 N N . GLU A 1 190 ? 21.977 76.235 46.978 1.00 30.28 190 GLU A N 1
ATOM 1313 C CA . GLU A 1 190 ? 22.711 76.842 45.877 1.00 30.27 190 GLU A CA 1
ATOM 1314 C C . GLU A 1 190 ? 23.244 75.765 44.938 1.00 30.05 190 GLU A C 1
ATOM 1315 O O . GLU A 1 190 ? 23.380 75.997 43.749 1.00 28.87 190 GLU A O 1
ATOM 1321 N N . LEU A 1 191 ? 23.533 74.590 45.491 1.00 29.90 191 LEU A N 1
ATOM 1322 C CA . LEU A 1 191 ? 23.977 73.448 44.690 1.00 30.47 191 LEU A CA 1
ATOM 1323 C C . LEU A 1 191 ? 22.858 73.012 43.737 1.00 30.22 191 LEU A C 1
ATOM 1324 O O . LEU A 1 191 ? 23.104 72.807 42.552 1.00 29.52 191 LEU A O 1
ATOM 1329 N N . LYS A 1 192 ? 21.644 72.871 44.275 1.00 30.50 192 LYS A N 1
ATOM 1330 C CA . LYS A 1 192 ? 20.465 72.512 43.479 1.00 31.38 192 LYS A CA 1
ATOM 1331 C C . LYS A 1 192 ? 20.140 73.597 42.459 1.00 31.06 192 LYS A C 1
ATOM 1332 O O . LYS A 1 192 ? 19.762 73.301 41.330 1.00 30.41 192 LYS A O 1
ATOM 1338 N N . LYS A 1 193 ? 20.283 74.854 42.867 1.00 30.91 193 LYS A N 1
ATOM 1339 C CA . LYS A 1 193 ? 19.988 75.967 41.963 1.00 31.21 193 LYS A CA 1
ATOM 1340 C C . LYS A 1 193 ? 20.962 75.977 40.795 1.00 30.22 193 LYS A C 1
ATOM 1341 O O . LYS A 1 193 ? 20.554 76.210 39.676 1.00 29.86 193 LYS A O 1
ATOM 1347 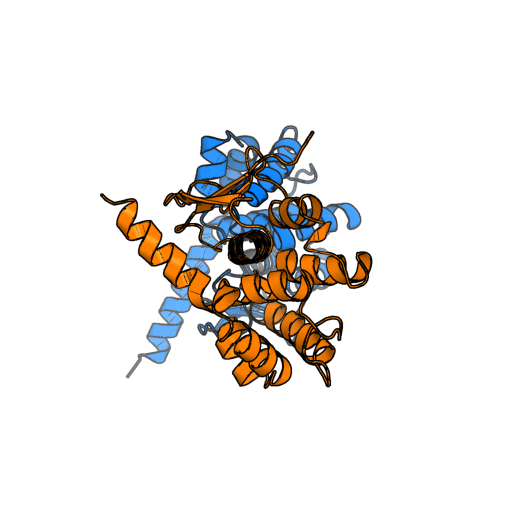N N . SER A 1 194 ? 22.228 75.656 41.051 1.00 29.84 194 SER A N 1
ATOM 1348 C CA . SER A 1 194 ? 23.237 75.563 39.995 1.00 29.66 194 SER A CA 1
ATOM 1349 C C . SER A 1 194 ? 23.046 74.349 39.074 1.00 29.82 194 SER A C 1
ATOM 1350 O O . SER A 1 194 ? 23.256 74.443 37.868 1.00 29.52 194 SER A O 1
ATOM 1353 N N . ALA A 1 195 ? 22.639 73.215 39.631 1.00 29.88 195 ALA A N 1
ATOM 1354 C CA . ALA A 1 195 ? 22.301 72.063 38.798 1.00 30.63 195 ALA A CA 1
ATOM 1355 C C . ALA A 1 195 ? 21.053 72.349 37.960 1.00 31.24 195 ALA A C 1
ATOM 1356 O O . ALA A 1 195 ? 20.867 71.757 36.901 1.00 31.17 195 ALA A O 1
ATOM 1358 N N . ASN A 1 196 ? 20.201 73.257 38.440 1.00 32.10 196 ASN A N 1
ATOM 1359 C CA . ASN A 1 196 ? 18.958 73.606 37.743 1.00 32.67 196 ASN A CA 1
ATOM 1360 C C . ASN A 1 196 ? 19.007 74.929 36.991 1.00 33.53 196 ASN A C 1
ATOM 1361 O O . ASN A 1 196 ? 18.008 75.616 36.936 1.00 34.20 196 ASN A O 1
ATOM 1366 N N . VAL A 1 197 ? 20.130 75.301 36.391 1.00 34.51 197 VAL A N 1
ATOM 1367 C CA . VAL A 1 197 ? 20.130 76.532 35.579 1.00 35.27 197 VAL A CA 1
ATOM 1368 C C . VAL A 1 197 ? 20.295 76.277 34.070 1.00 35.77 197 VAL A C 1
ATOM 1369 O O . VAL A 1 197 ? 21.146 75.493 33.636 1.00 36.33 197 VAL A O 1
ATOM 1373 N N . GLY A 1 198 ? 19.465 76.989 33.303 1.00 36.13 198 GLY A N 1
ATOM 1374 C CA . GLY A 1 198 ? 19.118 76.648 31.924 1.00 36.10 198 GLY A CA 1
ATOM 1375 C C . GLY A 1 198 ? 19.379 77.814 30.995 1.00 35.97 198 GLY A C 1
ATOM 1376 O O . GLY A 1 198 ? 18.587 78.059 30.084 1.00 36.16 198 GLY A O 1
ATOM 1377 N N . GLY B 1 16 ? 14.958 35.606 89.918 1.00 61.50 16 GLY B N 1
ATOM 1378 C CA . GLY B 1 16 ? 14.233 34.441 90.536 1.00 62.34 16 GLY B CA 1
ATOM 1379 C C . GLY B 1 16 ? 13.825 33.408 89.470 1.00 62.39 16 GLY B C 1
ATOM 1380 O O . GLY B 1 16 ? 14.338 32.279 89.493 1.00 62.94 16 GLY B O 1
ATOM 1381 N N . ILE B 1 17 ? 12.884 33.771 88.589 1.00 62.28 17 ILE B N 1
ATOM 1382 C CA . ILE B 1 17 ? 12.831 33.226 87.206 1.00 62.02 17 ILE B CA 1
ATOM 1383 C C . ILE B 1 17 ? 11.504 32.658 86.665 1.00 61.56 17 ILE B C 1
ATOM 1384 O O . ILE B 1 17 ? 10.426 33.171 86.947 1.00 62.39 17 ILE B O 1
ATOM 1386 N N . LYS B 1 18 ? 11.552 31.503 86.014 1.00 60.58 18 LYS B N 1
ATOM 1387 C CA . LYS B 1 18 ? 10.724 31.185 84.840 1.00 59.80 18 LYS B CA 1
ATOM 1388 C C . LYS B 1 18 ? 9.218 30.785 84.988 1.00 58.82 18 LYS B C 1
ATOM 1389 O O . LYS B 1 18 ? 8.860 29.686 84.570 1.00 59.25 18 LYS B O 1
ATOM 1395 N N . MET B 1 19 ? 8.337 31.635 85.532 1.00 57.16 19 MET B N 1
ATOM 1396 C CA . MET B 1 19 ? 8.038 32.986 84.984 1.00 55.54 19 MET B CA 1
ATOM 1397 C C . MET B 1 19 ? 7.729 33.006 83.477 1.00 53.52 19 MET B C 1
ATOM 1398 O O . MET B 1 19 ? 8.599 32.674 82.661 1.00 54.13 19 MET B O 1
ATOM 1400 N N . PRO B 1 20 ? 6.472 33.357 83.106 1.00 50.67 20 PRO B N 1
ATOM 1401 C CA . PRO B 1 20 ? 6.224 33.901 81.764 1.00 48.62 20 PRO B CA 1
ATOM 1402 C C . PRO B 1 20 ? 6.573 35.386 81.758 1.00 46.06 20 PRO B C 1
ATOM 1403 O O . PRO B 1 20 ? 6.048 36.137 82.595 1.00 46.60 20 PRO B O 1
ATOM 1407 N N . SER B 1 21 ? 7.464 35.801 80.866 1.00 42.32 21 SER B N 1
ATOM 1408 C CA . SER B 1 21 ? 7.819 37.214 80.764 1.00 39.40 21 SER B CA 1
ATOM 1409 C C . SER B 1 21 ? 6.863 37.975 79.826 1.00 36.90 21 SER B C 1
ATOM 1410 O O . SER B 1 21 ? 6.049 37.375 79.121 1.00 34.74 21 SER B O 1
ATOM 1413 N N . THR B 1 22 ? 6.936 39.304 79.878 1.00 34.27 22 THR B N 1
ATOM 1414 C CA . THR B 1 22 ? 6.239 40.147 78.918 1.00 32.75 22 THR B CA 1
ATOM 1415 C C . THR B 1 22 ? 7.272 40.951 78.170 1.00 31.00 22 THR B C 1
ATOM 1416 O O . THR B 1 22 ? 8.142 41.596 78.781 1.00 29.22 22 THR B O 1
ATOM 1420 N N . LEU B 1 23 ? 7.216 40.888 76.842 1.00 28.97 23 LEU B N 1
ATOM 1421 C CA . LEU B 1 23 ? 8.131 41.713 76.035 1.00 27.57 23 LEU B CA 1
ATOM 1422 C C . LEU B 1 23 ? 7.291 42.754 75.330 1.00 27.28 23 LEU B C 1
ATOM 1423 O O . LEU B 1 23 ? 6.353 42.441 74.566 1.00 25.49 23 LEU B O 1
ATOM 1428 N N . THR B 1 24 ? 7.597 44.013 75.589 1.00 27.16 24 THR B N 1
ATOM 1429 C CA . THR B 1 24 ? 6.833 45.080 74.964 1.00 26.80 24 THR B CA 1
ATOM 1430 C C . THR B 1 24 ? 7.655 45.600 73.809 1.00 28.45 24 THR B C 1
ATOM 1431 O O . THR B 1 24 ? 8.852 45.856 73.973 1.00 26.24 24 THR B O 1
ATOM 1435 N N . ILE B 1 25 ? 7.055 45.702 72.624 1.00 27.56 25 ILE B N 1
ATOM 1436 C CA . ILE B 1 25 ? 7.793 46.224 71.474 1.00 28.50 25 ILE B CA 1
ATOM 1437 C C . ILE B 1 25 ? 7.111 47.516 71.018 1.00 27.84 25 ILE B C 1
ATOM 1438 O O . ILE B 1 25 ? 5.907 47.603 70.984 1.00 28.40 25 ILE B O 1
ATOM 1443 N N . ASN B 1 26 ? 7.914 48.534 70.706 1.00 27.71 26 ASN B N 1
ATOM 1444 C CA . ASN B 1 26 ? 7.430 49.846 70.330 1.00 27.48 26 ASN B CA 1
ATOM 1445 C C . ASN B 1 26 ? 7.486 49.950 68.816 1.00 27.72 26 ASN B C 1
ATOM 1446 O O . ASN B 1 26 ? 8.556 50.027 68.236 1.00 27.27 26 ASN B O 1
ATOM 1451 N N . GLY B 1 27 ? 6.325 49.925 68.168 1.00 27.53 27 GLY B N 1
ATOM 1452 C CA . GLY B 1 27 ? 6.266 50.026 66.708 1.00 28.73 27 GLY B CA 1
ATOM 1453 C C . GLY B 1 27 ? 6.752 51.350 66.119 1.00 29.98 27 GLY B C 1
ATOM 1454 O O . GLY B 1 27 ? 7.093 51.418 64.928 1.00 30.86 27 GLY B O 1
ATOM 1455 N N . LYS B 1 28 ? 6.822 52.399 66.933 1.00 30.85 28 LYS B N 1
ATOM 1456 C CA . LYS B 1 28 ? 7.240 53.718 66.453 1.00 31.28 28 LYS B CA 1
ATOM 1457 C C . LYS B 1 28 ? 8.647 54.082 66.848 1.00 30.70 28 LYS B C 1
ATOM 1458 O O . LYS B 1 28 ? 9.083 55.202 66.608 1.00 31.19 28 LYS B O 1
ATOM 1464 N N . ALA B 1 29 ? 9.364 53.137 67.438 1.00 29.13 29 ALA B N 1
ATOM 1465 C CA . ALA B 1 29 ? 10.779 53.300 67.662 1.00 28.83 29 ALA B CA 1
ATOM 1466 C C . ALA B 1 29 ? 11.417 53.581 66.299 1.00 28.49 29 ALA B C 1
ATOM 1467 O O . ALA B 1 29 ? 11.140 52.875 65.326 1.00 27.91 29 ALA B O 1
ATOM 1469 N N . PRO B 1 30 ? 12.277 54.603 66.220 1.00 29.41 30 PRO B N 1
ATOM 1470 C CA . PRO B 1 30 ? 13.015 54.881 64.992 1.00 29.59 30 PRO B CA 1
ATOM 1471 C C . PRO B 1 30 ? 13.876 53.743 64.530 1.00 29.51 30 PRO B C 1
ATOM 1472 O O . PRO B 1 30 ? 14.092 53.624 63.325 1.00 31.24 30 PRO B O 1
ATOM 1476 N N . ILE B 1 31 ? 14.449 52.972 65.464 1.00 29.24 31 ILE B N 1
ATOM 1477 C CA . ILE B 1 31 ? 15.195 51.743 65.155 1.00 27.38 31 ILE B CA 1
ATOM 1478 C C . ILE B 1 31 ? 14.399 50.611 65.864 1.00 27.09 31 ILE B C 1
ATOM 1479 O O . ILE B 1 31 ? 14.466 50.458 67.086 1.00 25.54 31 ILE B O 1
ATOM 1484 N N . VAL B 1 32 ? 13.607 49.859 65.100 1.00 26.13 32 VAL B N 1
ATOM 1485 C CA . VAL B 1 32 ? 12.664 48.881 65.685 1.00 25.61 32 VAL B CA 1
ATOM 1486 C C . VAL B 1 32 ? 13.428 47.697 66.242 1.00 25.35 32 VAL B C 1
ATOM 1487 O O . VAL B 1 32 ? 14.360 47.224 65.610 1.00 25.57 32 VAL B O 1
ATOM 1491 N N . ALA B 1 33 ? 13.043 47.234 67.437 1.00 26.34 33 ALA B N 1
ATOM 1492 C CA . ALA B 1 33 ? 13.721 46.129 68.140 1.00 26.98 33 ALA B CA 1
ATOM 1493 C C . ALA B 1 33 ? 13.464 44.769 67.500 1.00 26.80 33 ALA B C 1
ATOM 1494 O O . ALA B 1 33 ? 12.829 43.871 68.126 1.00 27.18 33 ALA B O 1
ATOM 1496 N N . TYR B 1 34 ? 13.921 44.595 66.249 1.00 26.93 34 TYR B N 1
ATOM 1497 C CA . TYR B 1 34 ? 13.634 43.352 65.548 1.00 26.12 34 TYR B CA 1
ATOM 1498 C C . TYR B 1 34 ? 14.401 42.200 66.181 1.00 25.30 34 TYR B C 1
ATOM 1499 O O . TYR B 1 34 ? 13.914 41.068 66.245 1.00 25.51 34 TYR B O 1
ATOM 1508 N N . ALA B 1 35 ? 15.622 42.420 66.634 1.00 26.10 35 ALA B N 1
ATOM 1509 C CA . ALA B 1 35 ? 16.340 41.289 67.184 1.00 26.91 35 ALA B CA 1
ATOM 1510 C C . ALA B 1 35 ? 15.561 40.678 68.382 1.00 28.75 35 ALA B C 1
ATOM 1511 O O . ALA B 1 35 ? 15.283 39.448 68.454 1.00 29.97 35 ALA B O 1
ATOM 1513 N N . GLU B 1 36 ? 15.124 41.579 69.261 1.00 29.03 36 GLU B N 1
ATOM 1514 C CA . GLU B 1 36 ? 14.387 41.230 70.479 1.00 28.02 36 GLU B CA 1
ATOM 1515 C C . GLU B 1 36 ? 13.109 40.520 70.173 1.00 28.26 36 GLU B C 1
ATOM 1516 O O . GLU B 1 36 ? 12.848 39.458 70.759 1.00 28.96 36 GLU B O 1
ATOM 1522 N N . LEU B 1 37 ? 12.322 41.080 69.251 1.00 28.06 37 LEU B N 1
ATOM 1523 C CA . LEU B 1 37 ? 11.045 40.493 68.840 1.00 28.53 37 LEU B CA 1
ATOM 1524 C C . LEU B 1 37 ? 11.288 39.073 68.274 1.00 28.34 37 LEU B C 1
ATOM 1525 O O . LEU B 1 37 ? 10.675 38.132 68.704 1.00 27.05 37 LEU B O 1
ATOM 1530 N N . ILE B 1 38 ? 12.240 38.922 67.358 1.00 28.24 38 ILE B N 1
ATOM 1531 C CA . ILE B 1 38 ? 12.530 37.591 66.790 1.00 28.98 38 ILE B CA 1
ATOM 1532 C C . ILE B 1 38 ? 13.078 36.589 67.830 1.00 29.33 38 ILE B C 1
ATOM 1533 O O . ILE B 1 38 ? 12.716 35.391 67.769 1.00 29.02 38 ILE B O 1
ATOM 1538 N N . ALA B 1 39 ? 13.955 37.044 68.744 1.00 28.04 39 ALA B N 1
ATOM 1539 C CA . ALA B 1 39 ? 14.434 36.197 69.863 1.00 28.50 39 ALA B CA 1
ATOM 1540 C C . ALA B 1 39 ? 13.243 35.644 70.625 1.00 29.03 39 ALA B C 1
ATOM 1541 O O . ALA B 1 39 ? 13.165 34.436 70.868 1.00 29.09 39 ALA B O 1
ATOM 1543 N N . ALA B 1 40 ? 12.288 36.513 70.953 1.00 28.83 40 ALA B N 1
ATOM 1544 C CA . ALA B 1 40 ? 11.054 36.081 71.629 1.00 28.09 40 ALA B CA 1
ATOM 1545 C C . ALA B 1 40 ? 10.213 35.116 70.827 1.00 28.39 40 ALA B C 1
ATOM 1546 O O . ALA B 1 40 ? 9.622 34.205 71.388 1.00 27.73 40 ALA B O 1
ATOM 1548 N N . ARG B 1 41 ? 10.133 35.328 69.520 1.00 28.05 41 ARG B N 1
ATOM 1549 C CA . ARG B 1 41 ? 9.408 34.421 68.624 1.00 28.07 41 ARG B CA 1
ATOM 1550 C C . ARG B 1 41 ? 10.086 33.040 68.628 1.00 27.43 41 ARG B C 1
ATOM 1551 O O . ARG B 1 41 ? 9.443 32.018 68.699 1.00 26.22 41 ARG B O 1
ATOM 1559 N N . ILE B 1 42 ? 11.406 33.009 68.641 1.00 26.70 42 ILE B N 1
ATOM 1560 C CA . ILE B 1 42 ? 12.118 31.731 68.704 1.00 27.14 42 ILE B CA 1
ATOM 1561 C C . ILE B 1 42 ? 11.785 30.994 70.003 1.00 27.88 42 ILE B C 1
ATOM 1562 O O . ILE B 1 42 ? 11.376 29.799 69.994 1.00 27.62 42 ILE B O 1
ATOM 1567 N N . VAL B 1 43 ? 11.905 31.715 71.114 1.00 27.40 43 VAL B N 1
ATOM 1568 C CA . VAL B 1 43 ? 11.614 31.144 72.432 1.00 28.03 43 VAL B CA 1
ATOM 1569 C C . VAL B 1 43 ? 10.222 30.470 72.484 1.00 27.21 43 VAL B C 1
ATOM 1570 O O . VAL B 1 43 ? 10.095 29.329 72.901 1.00 27.70 43 VAL B O 1
ATOM 1574 N N . ASN B 1 44 ? 9.188 31.211 72.096 1.00 27.70 44 ASN B N 1
ATOM 1575 C CA . ASN B 1 44 ? 7.836 30.711 72.075 1.00 26.89 44 ASN B CA 1
ATOM 1576 C C . ASN B 1 44 ? 7.641 29.584 71.083 1.00 26.46 44 ASN B C 1
ATOM 1577 O O . ASN B 1 44 ? 6.755 28.763 71.286 1.00 26.34 44 ASN B O 1
ATOM 1582 N N . ALA B 1 45 ? 8.441 29.531 70.025 1.00 26.10 45 ALA B N 1
ATOM 1583 C CA . ALA B 1 45 ? 8.338 28.443 69.061 1.00 26.84 45 ALA B CA 1
ATOM 1584 C C . ALA B 1 45 ? 8.711 27.105 69.702 1.00 26.95 45 ALA B C 1
ATOM 1585 O O . ALA B 1 45 ? 8.109 26.079 69.404 1.00 25.74 45 ALA B O 1
ATOM 1587 N N . LEU B 1 46 ? 9.706 27.152 70.593 1.00 27.37 46 LEU B N 1
ATOM 1588 C CA . LEU B 1 46 ? 10.277 25.954 71.242 1.00 27.27 46 LEU B CA 1
ATOM 1589 C C . LEU B 1 46 ? 9.800 25.750 72.668 1.00 26.68 46 LEU B C 1
ATOM 1590 O O . LEU B 1 46 ? 10.067 24.731 73.291 1.00 27.33 46 LEU B O 1
ATOM 1595 N N . ALA B 1 47 ? 9.073 26.726 73.180 1.00 27.10 47 ALA B N 1
ATOM 1596 C CA . ALA B 1 47 ? 8.584 26.711 74.548 1.00 26.08 47 ALA B CA 1
ATOM 1597 C C . ALA B 1 47 ? 7.384 27.638 74.611 1.00 26.10 47 ALA B C 1
ATOM 1598 O O . ALA B 1 47 ? 7.507 28.772 75.087 1.00 26.03 47 ALA B O 1
ATOM 1600 N N . PRO B 1 48 ? 6.211 27.170 74.110 1.00 25.64 48 PRO B N 1
ATOM 1601 C CA . PRO B 1 48 ? 5.069 28.067 73.953 1.00 25.20 48 PRO B CA 1
ATOM 1602 C C . PRO B 1 48 ? 4.669 28.770 75.245 1.00 25.96 48 PRO B C 1
ATOM 1603 O O . PRO B 1 48 ? 4.819 28.217 76.330 1.00 24.39 48 PRO B O 1
ATOM 1607 N N . ASN B 1 49 ? 4.195 30.010 75.119 1.00 26.40 49 ASN B N 1
ATOM 1608 C CA . ASN B 1 49 ? 3.665 30.744 76.239 1.00 27.18 49 ASN B CA 1
ATOM 1609 C C . ASN B 1 49 ? 4.722 31.120 77.271 1.00 27.37 49 ASN B C 1
ATOM 1610 O O . ASN B 1 49 ? 4.433 31.274 78.456 1.00 27.48 49 ASN B O 1
ATOM 1615 N N . SER B 1 50 ? 5.961 31.283 76.807 1.00 26.88 50 SER B N 1
ATOM 1616 C CA . SER B 1 50 ? 7.065 31.757 77.661 1.00 27.92 50 SER B CA 1
ATOM 1617 C C . SER B 1 50 ? 7.094 33.271 77.773 1.00 27.65 50 SER B C 1
ATOM 1618 O O . SER B 1 50 ? 7.465 33.844 78.825 1.00 27.65 50 SER B O 1
ATOM 1621 N N . ILE B 1 51 ? 6.816 33.916 76.639 1.00 27.29 51 ILE B N 1
ATOM 1622 C CA . ILE B 1 51 ? 6.908 35.373 76.524 1.00 27.17 51 ILE B CA 1
ATOM 1623 C C . ILE B 1 51 ? 5.647 35.927 75.889 1.00 26.58 51 ILE B C 1
ATOM 1624 O O . ILE B 1 51 ? 5.287 35.585 74.756 1.00 27.41 51 ILE B O 1
ATOM 1629 N N . ALA B 1 52 ? 4.944 36.752 76.640 1.00 26.66 52 ALA B N 1
ATOM 1630 C CA . ALA B 1 52 ? 3.806 37.500 76.103 1.00 26.79 52 ALA B CA 1
ATOM 1631 C C . ALA B 1 52 ? 4.356 38.699 75.368 1.00 27.07 52 ALA B C 1
ATOM 1632 O O . ALA B 1 52 ? 5.037 39.531 75.973 1.00 27.81 52 ALA B O 1
ATOM 1634 N N . ILE B 1 53 ? 4.058 38.808 74.080 1.00 27.85 53 ILE B N 1
ATOM 1635 C CA . ILE B 1 53 ? 4.544 39.922 73.275 1.00 28.26 53 ILE B CA 1
ATOM 1636 C C . ILE B 1 53 ? 3.431 40.986 73.168 1.00 28.71 53 ILE B C 1
ATOM 1637 O O . ILE B 1 53 ? 2.330 40.694 72.725 1.00 26.69 53 ILE B O 1
ATOM 1642 N N . LYS B 1 54 ? 3.749 42.218 73.553 1.00 28.54 54 LYS B N 1
ATOM 1643 C CA . LYS B 1 54 ? 2.772 43.305 73.553 1.00 29.04 54 LYS B CA 1
ATOM 1644 C C . LYS B 1 54 ? 3.347 44.466 72.769 1.00 28.65 54 LYS B C 1
ATOM 1645 O O . LYS B 1 54 ? 4.556 44.638 72.711 1.00 23.23 54 LYS B O 1
ATOM 1651 N N . LEU B 1 55 ? 2.467 45.270 72.200 1.00 28.60 55 LEU B N 1
ATOM 1652 C CA . LEU B 1 55 ? 2.857 46.388 71.351 1.00 30.56 55 LEU B CA 1
ATOM 1653 C C . LEU B 1 55 ? 2.536 47.710 71.991 1.00 30.47 55 LEU B C 1
ATOM 1654 O O . LEU B 1 55 ? 1.471 47.887 72.541 1.00 30.52 55 LEU B O 1
ATOM 1659 N N . VAL B 1 56 ? 3.485 48.631 71.923 1.00 31.40 56 VAL B N 1
ATOM 1660 C CA . VAL B 1 56 ? 3.192 50.048 72.135 1.00 32.10 56 VAL B CA 1
ATOM 1661 C C . VAL B 1 56 ? 3.500 50.819 70.861 1.00 31.89 56 VAL B C 1
ATOM 1662 O O . VAL B 1 56 ? 4.187 50.324 69.982 1.00 30.20 56 VAL B O 1
ATOM 1666 N N . ASP B 1 57 ? 2.982 52.039 70.778 1.00 32.55 57 ASP B N 1
ATOM 1667 C CA . ASP B 1 57 ? 3.160 52.853 69.587 1.00 34.17 57 ASP B CA 1
ATOM 1668 C C . ASP B 1 57 ? 3.451 54.287 69.990 1.00 34.62 57 ASP B C 1
ATOM 1669 O O . ASP B 1 57 ? 2.608 55.175 69.801 1.00 34.92 57 ASP B O 1
ATOM 1674 N N . ASP B 1 58 ? 4.642 54.510 70.544 1.00 35.15 58 ASP B N 1
ATOM 1675 C CA . ASP B 1 58 ? 4.996 55.804 71.113 1.00 35.76 58 ASP B CA 1
ATOM 1676 C C . ASP B 1 58 ? 6.475 56.103 70.979 1.00 36.31 58 ASP B C 1
ATOM 1677 O O . ASP B 1 58 ? 7.291 55.540 71.711 1.00 36.39 58 ASP B O 1
ATOM 1682 N N . LYS B 1 59 ? 6.826 57.019 70.072 1.00 36.69 59 LYS B N 1
ATOM 1683 C CA . LYS B 1 59 ? 8.244 57.237 69.724 1.00 36.91 59 LYS B CA 1
ATOM 1684 C C . LYS B 1 59 ? 9.077 57.715 70.914 1.00 36.71 59 LYS B C 1
ATOM 1685 O O . LYS B 1 59 ? 10.315 57.555 70.905 1.00 37.65 59 LYS B O 1
ATOM 1687 N N . LYS B 1 60 ? 8.400 58.279 71.921 1.00 35.58 60 LYS B N 1
ATOM 1688 C CA . LYS B 1 60 ? 9.022 58.705 73.171 1.00 34.90 60 LYS B CA 1
ATOM 1689 C C . LYS B 1 60 ? 8.868 57.624 74.262 1.00 34.26 60 LYS B C 1
ATOM 1690 O O . LYS B 1 60 ? 8.403 57.896 75.372 1.00 33.77 60 LYS B O 1
ATOM 1696 N N . ALA B 1 61 ? 9.252 56.394 73.933 1.00 33.24 61 ALA B N 1
ATOM 1697 C CA . ALA B 1 61 ? 9.165 55.251 74.859 1.00 32.83 61 ALA B CA 1
ATOM 1698 C C . ALA B 1 61 ? 10.222 54.249 74.408 1.00 31.78 61 ALA B C 1
ATOM 1699 O O . ALA B 1 61 ? 10.635 54.307 73.259 1.00 32.41 61 ALA B O 1
ATOM 1701 N N . PRO B 1 62 ? 10.689 53.362 75.310 1.00 30.81 62 PRO B N 1
ATOM 1702 C CA . PRO B 1 62 ? 11.720 52.384 74.960 1.00 30.08 62 PRO B CA 1
ATOM 1703 C C . PRO B 1 62 ? 11.364 51.550 73.711 1.00 29.27 62 PRO B C 1
ATOM 1704 O O . PRO B 1 62 ? 10.203 51.226 73.506 1.00 28.87 62 PRO B O 1
ATOM 1708 N N . ALA B 1 63 ? 12.369 51.169 72.931 1.00 28.30 63 ALA B N 1
ATOM 1709 C CA . ALA B 1 63 ? 12.131 50.360 71.738 1.00 27.01 63 ALA B CA 1
ATOM 1710 C C . ALA B 1 63 ? 11.689 48.959 72.180 1.00 25.82 63 ALA B C 1
ATOM 1711 O O . ALA B 1 63 ? 10.843 48.321 71.513 1.00 28.04 63 ALA B O 1
ATOM 1713 N N . ALA B 1 64 ? 12.224 48.488 73.318 1.00 24.69 64 ALA B N 1
ATOM 1714 C CA . ALA B 1 64 ? 11.836 47.156 73.842 1.00 24.20 64 ALA B CA 1
ATOM 1715 C C . ALA B 1 64 ? 11.963 47.179 75.343 1.00 23.92 64 ALA B C 1
ATOM 1716 O O . ALA B 1 64 ? 12.688 47.981 75.887 1.00 23.67 64 ALA B O 1
ATOM 1718 N N . LYS B 1 65 ? 11.149 46.371 76.012 1.00 24.70 65 LYS B N 1
ATOM 1719 C CA . LYS B 1 65 ? 11.125 46.308 77.475 1.00 24.50 65 LYS B CA 1
ATOM 1720 C C . LYS B 1 65 ? 10.787 44.869 77.809 1.00 25.86 65 LYS B C 1
ATOM 1721 O O . LYS B 1 65 ? 9.744 44.391 77.414 1.00 24.89 65 LYS B O 1
ATOM 1727 N N . LEU B 1 66 ? 11.674 44.158 78.490 1.00 25.44 66 LEU B N 1
ATOM 1728 C CA . LEU B 1 66 ? 11.348 42.797 78.999 1.00 26.15 66 LEU B CA 1
ATOM 1729 C C . LEU B 1 66 ? 11.026 42.880 80.481 1.00 26.71 66 LEU B C 1
ATOM 1730 O O . LEU B 1 66 ? 11.909 43.205 81.280 1.00 28.35 66 LEU B O 1
ATOM 1735 N N . ASP B 1 67 ? 9.785 42.564 80.846 1.00 27.62 67 ASP B N 1
ATOM 1736 C CA . ASP B 1 67 ? 9.288 42.799 82.209 1.00 28.08 67 ASP B CA 1
ATOM 1737 C C . ASP B 1 67 ? 9.616 44.228 82.650 1.00 28.38 67 ASP B C 1
ATOM 1738 O O . ASP B 1 67 ? 9.143 45.149 81.978 1.00 28.19 67 ASP B O 1
ATOM 1743 N N . ASP B 1 68 ? 10.406 44.464 83.708 1.00 27.57 68 ASP B N 1
ATOM 1744 C CA . ASP B 1 68 ? 10.791 45.859 84.057 1.00 27.77 68 ASP B CA 1
ATOM 1745 C C . ASP B 1 68 ? 12.116 46.345 83.439 1.00 27.60 68 ASP B C 1
ATOM 1746 O O . ASP B 1 68 ? 12.536 47.484 83.666 1.00 27.66 68 ASP B O 1
ATOM 1751 N N . ALA B 1 69 ? 12.766 45.501 82.647 1.00 26.77 69 ALA B N 1
ATOM 1752 C CA . ALA B 1 69 ? 14.092 45.782 82.107 1.00 26.67 69 ALA B CA 1
ATOM 1753 C C . ALA B 1 69 ? 14.048 46.565 80.778 1.00 26.76 69 ALA B C 1
ATOM 1754 O O . ALA B 1 69 ? 13.467 46.110 79.822 1.00 24.60 69 ALA B O 1
ATOM 1756 N N . THR B 1 70 ? 14.703 47.729 80.725 1.00 27.14 70 THR B N 1
ATOM 1757 C CA . THR B 1 70 ? 14.819 48.511 79.471 1.00 26.75 70 THR B CA 1
ATOM 1758 C C . THR B 1 70 ? 16.225 48.515 78.915 1.00 27.95 70 THR B C 1
ATOM 1759 O O . THR B 1 70 ? 16.442 48.984 77.806 1.00 26.98 70 THR B O 1
ATOM 1763 N N . GLU B 1 71 ? 17.153 47.954 79.684 1.00 28.28 71 GLU B N 1
ATOM 1764 C CA . GLU B 1 71 ? 18.579 47.924 79.331 1.00 29.37 71 GLU B CA 1
ATOM 1765 C C . GLU B 1 71 ? 18.937 46.492 79.023 1.00 29.62 71 GLU B C 1
ATOM 1766 O O . GLU B 1 71 ? 18.446 45.562 79.674 1.00 30.07 71 GLU B O 1
ATOM 1772 N N . ASP B 1 72 ? 19.695 46.351 77.947 1.00 30.41 72 ASP B N 1
ATOM 1773 C CA . ASP B 1 72 ? 20.263 45.091 77.459 1.00 32.39 72 ASP B CA 1
ATOM 1774 C C . ASP B 1 72 ? 19.210 44.038 77.272 1.00 30.53 72 ASP B C 1
ATOM 1775 O O . ASP B 1 72 ? 19.359 42.909 77.690 1.00 31.53 72 ASP B O 1
ATOM 1780 N N . VAL B 1 73 ? 18.146 44.416 76.587 1.00 29.83 73 VAL B N 1
ATOM 1781 C CA . VAL B 1 73 ? 16.959 43.577 76.524 1.00 28.19 73 VAL B CA 1
ATOM 1782 C C . VAL B 1 73 ? 17.260 42.278 75.756 1.00 29.43 73 VAL B C 1
ATOM 1783 O O . VAL B 1 73 ? 16.844 41.202 76.185 1.00 28.87 73 VAL B O 1
ATOM 1787 N N . PHE B 1 74 ? 18.019 42.388 74.659 1.00 29.07 74 PHE B N 1
ATOM 1788 C CA . PHE B 1 74 ? 18.331 41.219 73.831 1.00 29.34 74 PHE B CA 1
ATOM 1789 C C . PHE B 1 74 ? 19.131 40.207 74.639 1.00 28.69 74 PHE B C 1
ATOM 1790 O O . PHE B 1 74 ? 18.788 39.037 74.659 1.00 28.36 74 PHE B O 1
ATOM 1798 N N . ASN B 1 75 ? 20.206 40.649 75.277 1.00 29.33 75 ASN B N 1
ATOM 1799 C CA . ASN B 1 75 ? 21.000 39.746 76.088 1.00 29.57 75 ASN B CA 1
ATOM 1800 C C . ASN B 1 75 ? 20.264 39.133 77.268 1.00 29.58 75 ASN B C 1
ATOM 1801 O O . ASN B 1 75 ? 20.575 37.995 77.667 1.00 29.68 75 ASN B O 1
ATOM 1806 N N . LYS B 1 76 ? 19.244 39.832 77.785 1.00 28.21 76 LYS B N 1
ATOM 1807 C CA . LYS B 1 76 ? 18.490 39.326 78.928 1.00 27.45 76 LYS B CA 1
ATOM 1808 C C . LYS B 1 76 ? 17.547 38.248 78.458 1.00 26.95 76 LYS B C 1
ATOM 1809 O O . LYS B 1 76 ? 17.342 37.247 79.141 1.00 26.85 76 LYS B O 1
ATOM 1815 N N . ILE B 1 77 ? 16.992 38.421 77.268 1.00 26.83 77 ILE B N 1
ATOM 1816 C CA . ILE B 1 77 ? 16.238 37.359 76.647 1.00 26.56 77 ILE B CA 1
ATOM 1817 C C . ILE B 1 77 ? 17.075 36.099 76.431 1.00 27.23 77 ILE B C 1
ATOM 1818 O O . ILE B 1 77 ? 16.673 35.024 76.835 1.00 27.55 77 ILE B O 1
ATOM 1823 N N . THR B 1 78 ? 18.256 36.239 75.827 1.00 29.32 78 THR B N 1
ATOM 1824 C CA . THR B 1 78 ? 19.057 35.071 75.473 1.00 28.90 78 THR B CA 1
ATOM 1825 C C . THR B 1 78 ? 19.655 34.435 76.725 1.00 29.00 78 THR B C 1
ATOM 1826 O O . THR B 1 78 ? 19.895 33.212 76.772 1.00 28.79 78 THR B O 1
ATOM 1830 N N . SER B 1 79 ? 19.900 35.259 77.741 1.00 28.78 79 SER B N 1
ATOM 1831 C CA . SER B 1 79 ? 20.368 34.771 79.027 1.00 28.32 79 SER B CA 1
ATOM 1832 C C . SER B 1 79 ? 19.293 34.058 79.799 1.00 28.26 79 SER B C 1
ATOM 1833 O O . SER B 1 79 ? 19.532 32.992 80.360 1.00 27.46 79 SER B O 1
ATOM 1836 N N . LYS B 1 80 ? 18.100 34.639 79.832 1.00 27.39 80 LYS B N 1
ATOM 1837 C CA . LYS B 1 80 ? 17.015 34.026 80.586 1.00 27.64 80 LYS B CA 1
ATOM 1838 C C . LYS B 1 80 ? 16.666 32.651 79.958 1.00 27.01 80 LYS B C 1
ATOM 1839 O O . LYS B 1 80 ? 16.532 31.633 80.651 1.00 25.88 80 LYS B O 1
ATOM 1845 N N . PHE B 1 81 ? 16.548 32.634 78.641 1.00 27.07 81 PHE B N 1
ATOM 1846 C CA . PHE B 1 81 ? 16.201 31.444 77.918 1.00 27.98 81 PHE B CA 1
ATOM 1847 C C . PHE B 1 81 ? 17.440 30.754 77.306 1.00 28.77 81 PHE B C 1
ATOM 1848 O O . PHE B 1 81 ? 17.465 30.361 76.143 1.00 29.17 81 PHE B O 1
ATOM 1856 N N . ALA B 1 82 ? 18.440 30.554 78.160 1.00 29.03 82 ALA B N 1
ATOM 1857 C CA . ALA B 1 82 ? 19.706 29.943 77.801 1.00 30.08 82 ALA B CA 1
ATOM 1858 C C . ALA B 1 82 ? 19.535 28.511 77.283 1.00 30.38 82 ALA B C 1
ATOM 1859 O O . ALA B 1 82 ? 20.248 28.108 76.379 1.00 31.51 82 ALA B O 1
ATOM 1861 N N . ALA B 1 83 ? 18.559 27.769 77.804 1.00 29.97 83 ALA B N 1
ATOM 1862 C CA . ALA B 1 83 ? 18.294 26.388 77.327 1.00 30.05 83 ALA B CA 1
ATOM 1863 C C . ALA B 1 83 ? 17.881 26.335 75.854 1.00 29.48 83 ALA B C 1
ATOM 1864 O O . ALA B 1 83 ? 18.089 25.329 75.175 1.00 29.17 83 ALA B O 1
ATOM 1866 N N . ILE B 1 84 ? 17.251 27.406 75.400 1.00 29.48 84 ILE B N 1
ATOM 1867 C CA . ILE B 1 84 ? 16.952 27.628 73.988 1.00 30.03 84 ILE B CA 1
ATOM 1868 C C . ILE B 1 84 ? 18.163 28.189 73.237 1.00 31.19 84 ILE B C 1
ATOM 1869 O O . ILE B 1 84 ? 18.572 27.670 72.203 1.00 30.89 84 ILE B O 1
ATOM 1874 N N . PHE B 1 85 ? 18.748 29.254 73.761 1.00 32.15 85 PHE B N 1
ATOM 1875 C CA . PHE B 1 85 ? 19.945 29.816 73.163 1.00 33.16 85 PHE B CA 1
ATOM 1876 C C . PHE B 1 85 ? 21.223 29.141 73.648 1.00 34.79 85 PHE B C 1
ATOM 1877 O O . PHE B 1 85 ? 21.974 29.706 74.444 1.00 35.27 85 PHE B O 1
ATOM 1885 N N . ASP B 1 86 ? 21.463 27.924 73.145 1.00 37.37 86 ASP B N 1
ATOM 1886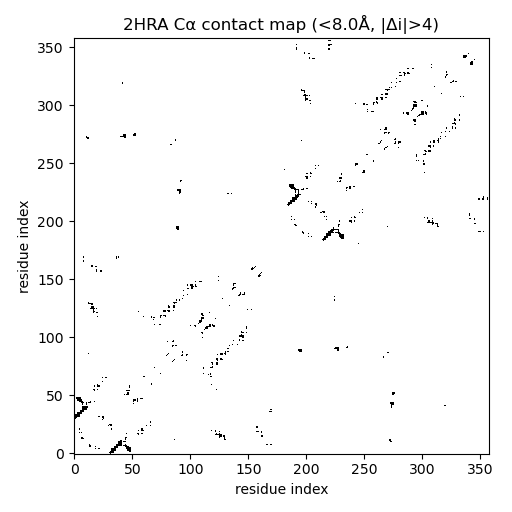 C CA . ASP B 1 86 ? 22.461 26.993 73.728 1.00 39.14 86 ASP B CA 1
ATOM 1887 C C . ASP B 1 86 ? 23.793 26.719 72.963 1.00 40.98 86 ASP B C 1
ATOM 1888 O O . ASP B 1 86 ? 24.410 25.691 73.170 1.00 41.15 86 ASP B O 1
ATOM 1893 N N . ASN B 1 87 ? 24.194 27.635 72.094 1.00 43.19 87 ASN B N 1
ATOM 1894 C CA . ASN B 1 87 ? 25.574 27.724 71.630 1.00 45.05 87 ASN B CA 1
ATOM 1895 C C . ASN B 1 87 ? 25.575 27.829 70.119 1.00 45.80 87 ASN B C 1
ATOM 1896 O O . ASN B 1 87 ? 24.757 27.195 69.456 1.00 47.63 87 ASN B O 1
ATOM 1901 N N . GLY B 1 88 ? 26.476 28.637 69.574 1.00 45.53 88 GLY B N 1
ATOM 1902 C CA . GLY B 1 88 ? 27.895 28.352 69.601 1.00 45.11 88 GLY B CA 1
ATOM 1903 C C . GLY B 1 88 ? 28.623 28.898 70.810 1.00 44.57 88 GLY B C 1
ATOM 1904 O O . GLY B 1 88 ? 28.017 29.326 71.781 1.00 44.95 88 GLY B O 1
ATOM 1905 N N . ASP B 1 89 ? 29.945 28.867 70.753 1.00 43.77 89 ASP B N 1
ATOM 1906 C CA . ASP B 1 89 ? 30.745 29.545 71.745 1.00 42.72 89 ASP B CA 1
ATOM 1907 C C . ASP B 1 89 ? 30.069 30.838 72.185 1.00 40.98 89 ASP B C 1
ATOM 1908 O O . ASP B 1 89 ? 29.772 31.693 71.376 1.00 40.33 89 ASP B O 1
ATOM 1913 N N . LYS B 1 90 ? 29.825 30.965 73.481 1.00 39.43 90 LYS B N 1
ATOM 1914 C CA . LYS B 1 90 ? 29.218 32.178 74.036 1.00 38.14 90 LYS B CA 1
ATOM 1915 C C . LYS B 1 90 ? 30.028 33.448 73.777 1.00 36.77 90 LYS B C 1
ATOM 1916 O O . LYS B 1 90 ? 29.446 34.495 73.529 1.00 36.00 90 LYS B O 1
ATOM 1922 N N . GLU B 1 91 ? 31.342 33.370 73.871 1.00 35.83 91 GLU B N 1
ATOM 1923 C CA . GLU B 1 91 ? 32.192 34.549 73.610 1.00 35.83 91 GLU B CA 1
ATOM 1924 C C . GLU B 1 91 ? 32.127 34.999 72.144 1.00 34.40 91 GLU B C 1
ATOM 1925 O O . GLU B 1 91 ? 32.122 36.192 71.858 1.00 33.68 91 GLU B O 1
ATOM 1931 N N . GLN B 1 92 ? 32.035 34.047 71.225 1.00 33.06 92 GLN B N 1
ATOM 1932 C CA . GLN B 1 92 ? 31.873 34.384 69.822 1.00 31.96 92 GLN B CA 1
ATOM 1933 C C . GLN B 1 92 ? 30.457 34.842 69.527 1.00 30.88 92 GLN B C 1
ATOM 1934 O O . GLN B 1 92 ? 30.258 35.802 68.782 1.00 29.55 92 GLN B O 1
ATOM 1940 N N . VAL B 1 93 ? 29.467 34.193 70.131 1.00 29.10 93 VAL B N 1
ATOM 1941 C CA . VAL B 1 93 ? 28.138 34.718 70.019 1.00 28.53 93 VAL B CA 1
ATOM 1942 C C . VAL B 1 93 ? 28.170 36.195 70.386 1.00 28.35 93 VAL B C 1
ATOM 1943 O O . VAL B 1 93 ? 27.727 37.021 69.607 1.00 29.07 93 VAL B O 1
ATOM 1947 N N . ALA B 1 94 ? 28.712 36.524 71.562 1.00 27.71 94 ALA B N 1
ATOM 1948 C CA . ALA B 1 94 ? 28.738 37.904 72.048 1.00 27.30 94 ALA B CA 1
ATOM 1949 C C . ALA B 1 94 ? 29.441 38.848 71.092 1.00 27.26 94 ALA B C 1
ATOM 1950 O O . ALA B 1 94 ? 29.004 39.994 70.932 1.00 28.32 94 ALA B O 1
ATOM 1952 N N . LYS B 1 95 ? 30.524 38.406 70.463 1.00 26.98 95 LYS B N 1
ATOM 1953 C CA . LYS B 1 95 ? 31.220 39.281 69.513 1.00 28.05 95 LYS B CA 1
ATOM 1954 C C . LYS B 1 95 ? 30.283 39.779 68.391 1.00 27.88 95 LYS B C 1
ATOM 1955 O O . LYS B 1 95 ? 30.255 40.978 68.074 1.00 27.50 95 LYS B O 1
ATOM 1961 N N . TRP B 1 96 ? 29.433 38.879 67.870 1.00 28.47 96 TRP B N 1
ATOM 1962 C CA . TRP B 1 96 ? 28.517 39.176 66.753 1.00 28.12 96 TRP B CA 1
ATOM 1963 C C . TRP B 1 96 ? 27.253 39.887 67.165 1.00 28.84 96 TRP B C 1
ATOM 1964 O O . TRP B 1 96 ? 26.747 40.746 66.431 1.00 29.78 96 TRP B O 1
ATOM 1975 N N . VAL B 1 97 ? 26.740 39.549 68.346 1.00 28.12 97 VAL B N 1
ATOM 1976 C CA . VAL B 1 97 ? 25.728 40.379 68.968 1.00 27.95 97 VAL B CA 1
ATOM 1977 C C . VAL B 1 97 ? 26.230 41.803 69.181 1.00 27.72 97 VAL B C 1
ATOM 1978 O O . VAL B 1 97 ? 25.517 42.749 68.905 1.00 27.76 97 VAL B O 1
ATOM 1982 N N . ASN B 1 98 ? 27.471 41.990 69.618 1.00 28.87 98 ASN B N 1
ATOM 1983 C CA . ASN B 1 98 ? 27.959 43.358 69.802 1.00 30.05 98 ASN B CA 1
ATOM 1984 C C . ASN B 1 98 ? 28.104 44.114 68.484 1.00 29.29 98 ASN B C 1
ATOM 1985 O O . ASN B 1 98 ? 27.880 45.327 68.418 1.00 30.06 98 ASN B O 1
ATOM 1990 N N . LEU B 1 99 ? 28.503 43.407 67.444 1.00 28.84 99 LEU B N 1
ATOM 1991 C CA . LEU B 1 99 ? 28.584 44.006 66.119 1.00 28.36 99 LEU B CA 1
ATOM 1992 C C . LEU B 1 99 ? 27.193 44.465 65.714 1.00 27.93 99 LEU B C 1
ATOM 1993 O O . LEU B 1 99 ? 26.993 45.599 65.247 1.00 27.76 99 LEU B O 1
ATOM 1998 N N . ALA B 1 100 ? 26.227 43.592 65.905 1.00 29.49 100 ALA B N 1
ATOM 1999 C CA . ALA B 1 100 ? 24.884 43.880 65.472 1.00 29.45 100 ALA B CA 1
ATOM 2000 C C . ALA B 1 100 ? 24.352 45.124 66.165 1.00 31.07 100 ALA B C 1
ATOM 2001 O O . ALA B 1 100 ? 23.825 46.046 65.521 1.00 31.70 100 ALA B O 1
ATOM 2003 N N . GLN B 1 101 ? 24.536 45.164 67.478 1.00 31.92 101 GLN B N 1
ATOM 2004 C CA . GLN B 1 101 ? 23.892 46.155 68.332 1.00 32.69 101 GLN B CA 1
ATOM 2005 C C . GLN B 1 101 ? 24.533 47.495 68.317 1.00 34.27 101 GLN B C 1
ATOM 2006 O O . GLN B 1 101 ? 23.855 48.505 68.501 1.00 33.68 101 GLN B O 1
ATOM 2012 N N . LYS B 1 102 ? 25.860 47.494 68.146 1.00 35.28 102 LYS B N 1
ATOM 2013 C CA . LYS B 1 102 ? 26.652 48.699 68.238 1.00 37.14 102 LYS B CA 1
ATOM 2014 C C . LYS B 1 102 ? 27.045 49.254 66.883 1.00 36.80 102 LYS B C 1
ATOM 2015 O O . LYS B 1 102 ? 27.381 50.419 66.797 1.00 38.06 102 LYS B O 1
ATOM 2021 N N . GLU B 1 103 ? 27.001 48.442 65.829 1.00 36.53 103 GLU B N 1
ATOM 2022 C CA . GLU B 1 103 ? 27.484 48.845 64.514 1.00 36.19 103 GLU B CA 1
ATOM 2023 C C . GLU B 1 103 ? 26.515 48.651 63.364 1.00 35.43 103 GLU B C 1
ATOM 2024 O O . GLU B 1 103 ? 26.417 49.498 62.490 1.00 34.87 103 GLU B O 1
ATOM 2030 N N . LEU B 1 104 ? 25.791 47.545 63.322 1.00 33.87 104 LEU B N 1
ATOM 2031 C CA . LEU B 1 104 ? 24.967 47.309 62.142 1.00 33.79 104 LEU B CA 1
ATOM 2032 C C . LEU B 1 104 ? 23.690 48.162 62.145 1.00 33.94 104 LEU B C 1
ATOM 2033 O O . LEU B 1 104 ? 23.013 48.288 61.118 1.00 34.11 104 LEU B O 1
ATOM 2038 N N . VAL B 1 105 ? 23.363 48.743 63.292 1.00 34.44 105 VAL B N 1
ATOM 2039 C CA . VAL B 1 105 ? 22.160 49.597 63.401 1.00 34.17 105 VAL B CA 1
ATOM 2040 C C . VAL B 1 105 ? 22.475 51.057 63.038 1.00 34.21 105 VAL B C 1
ATOM 2041 O O . VAL B 1 105 ? 21.546 51.865 62.849 1.00 34.98 105 VAL B O 1
ATOM 2045 N N . ILE B 1 106 ? 23.761 51.378 62.942 1.00 34.25 106 ILE B N 1
ATOM 2046 C CA . ILE B 1 106 ? 24.208 52.773 62.663 1.00 33.52 106 ILE B CA 1
ATOM 2047 C C . ILE B 1 106 ? 24.076 53.096 61.177 1.00 32.23 106 ILE B C 1
ATOM 2048 O O . ILE B 1 106 ? 24.591 52.374 60.317 1.00 31.67 106 ILE B O 1
ATOM 2053 N N . LYS B 1 107 ? 23.371 54.185 60.887 1.00 30.92 107 LYS B N 1
ATOM 2054 C CA . LYS B 1 107 ? 23.094 54.594 59.526 1.00 29.86 107 LYS B CA 1
ATOM 2055 C C . LYS B 1 107 ? 24.177 55.527 59.079 1.00 27.96 107 LYS B C 1
ATOM 2056 O O . LYS B 1 107 ? 23.967 56.728 58.979 1.00 25.85 107 LYS B O 1
ATOM 2062 N N . ASN B 1 108 ? 25.358 54.945 58.848 1.00 25.90 108 ASN B N 1
ATOM 2063 C CA . ASN B 1 108 ? 26.512 55.664 58.342 1.00 25.19 108 ASN B CA 1
ATOM 2064 C C . ASN B 1 108 ? 27.079 54.805 57.192 1.00 24.83 108 ASN B C 1
ATOM 2065 O O . ASN B 1 108 ? 27.412 53.641 57.408 1.00 24.13 108 ASN B O 1
ATOM 2070 N N . PHE B 1 109 ? 27.145 55.377 55.996 1.00 24.41 109 PHE B N 1
ATOM 2071 C CA . PHE B 1 109 ? 27.335 54.593 54.778 1.00 24.41 109 PHE B CA 1
ATOM 2072 C C . PHE B 1 109 ? 28.663 53.843 54.809 1.00 23.54 109 PHE B C 1
ATOM 2073 O O . PHE B 1 109 ? 28.716 52.636 54.592 1.00 23.09 109 PHE B O 1
ATOM 2081 N N . ALA B 1 110 ? 29.721 54.552 55.168 1.00 24.69 110 ALA B N 1
ATOM 2082 C CA . ALA B 1 110 ? 31.047 53.980 55.209 1.00 25.17 110 ALA B CA 1
ATOM 2083 C C . ALA B 1 110 ? 31.157 52.983 56.342 1.00 26.38 110 ALA B C 1
ATOM 2084 O O . ALA B 1 110 ? 31.739 51.931 56.166 1.00 27.74 110 ALA B O 1
ATOM 2086 N N . LYS B 1 111 ? 30.551 53.263 57.492 1.00 26.92 111 LYS B N 1
ATOM 2087 C CA . LYS B 1 111 ? 30.675 52.360 58.627 1.00 27.69 111 LYS B CA 1
ATOM 2088 C C . LYS B 1 111 ? 29.944 51.042 58.361 1.00 27.86 111 LYS B C 1
ATOM 2089 O O . LYS B 1 111 ? 30.476 49.942 58.566 1.00 27.71 111 LYS B O 1
ATOM 2095 N N . LEU B 1 112 ? 28.719 51.180 57.888 1.00 27.29 112 LEU B N 1
ATOM 2096 C CA . LEU B 1 112 ? 27.899 50.042 57.562 1.00 27.49 112 LEU B CA 1
ATOM 2097 C C . LEU B 1 112 ? 28.529 49.210 56.429 1.00 27.55 112 LEU B C 1
ATOM 2098 O O . LEU B 1 112 ? 28.446 47.986 56.452 1.00 28.33 112 LEU B O 1
ATOM 2103 N N . SER B 1 113 ? 29.149 49.864 55.454 1.00 27.21 113 SER B N 1
ATOM 2104 C CA . SER B 1 113 ? 29.912 49.156 54.424 1.00 27.96 113 SER B CA 1
ATOM 2105 C C . SER B 1 113 ? 31.034 48.294 55.017 1.00 28.79 113 SER B C 1
ATOM 2106 O O . SER B 1 113 ? 31.244 47.175 54.561 1.00 30.51 113 SER B O 1
ATOM 2109 N N . GLN B 1 114 ? 31.765 48.826 55.993 1.00 28.96 114 GLN B N 1
ATOM 2110 C CA . GLN B 1 114 ? 32.864 48.097 56.619 1.00 30.42 114 GLN B CA 1
ATOM 2111 C C . GLN B 1 114 ? 32.303 46.897 57.375 1.00 29.41 114 GLN B C 1
ATOM 2112 O O . GLN B 1 114 ? 32.852 45.811 57.332 1.00 28.39 114 GLN B O 1
ATOM 2118 N N . SER B 1 115 ? 31.218 47.130 58.097 1.00 29.10 115 SER B N 1
ATOM 2119 C CA . SER B 1 115 ? 30.635 46.108 58.964 1.00 29.47 115 SER B CA 1
ATOM 2120 C C . SER B 1 115 ? 30.051 44.974 58.134 1.00 29.39 115 SER B C 1
ATOM 2121 O O . SER B 1 115 ? 30.141 43.805 58.530 1.00 30.35 115 SER B O 1
ATOM 2124 N N . LEU B 1 116 ? 29.500 45.317 56.975 1.00 29.04 116 LEU B N 1
ATOM 2125 C CA . LEU B 1 116 ? 28.906 44.334 56.075 1.00 29.72 116 LEU B CA 1
ATOM 2126 C C . LEU B 1 116 ? 29.982 43.522 55.362 1.00 29.84 116 LEU B C 1
ATOM 2127 O O . LEU B 1 116 ? 29.783 42.361 55.052 1.00 31.04 116 LEU B O 1
ATOM 2132 N N . GLU B 1 117 ? 31.125 44.127 55.111 1.00 29.07 117 GLU B N 1
ATOM 2133 C CA . GLU B 1 117 ? 32.261 43.386 54.617 1.00 29.77 117 GLU B CA 1
ATOM 2134 C C . GLU B 1 117 ? 32.734 42.315 55.616 1.00 28.84 117 GLU B C 1
ATOM 2135 O O . GLU B 1 117 ? 33.059 41.193 55.237 1.00 28.67 117 GLU B O 1
ATOM 2141 N N . THR B 1 118 ? 32.798 42.685 56.884 1.00 28.08 118 THR B N 1
ATOM 2142 C CA . THR B 1 118 ? 33.214 41.774 57.946 1.00 27.66 118 THR B CA 1
ATOM 2143 C C . THR B 1 118 ? 32.261 40.579 58.014 1.00 27.40 118 THR B C 1
ATOM 2144 O O . THR B 1 118 ? 32.686 39.410 58.097 1.00 27.21 118 THR B O 1
ATOM 2148 N N . LEU B 1 119 ? 30.970 40.873 57.954 1.00 26.73 119 LEU B N 1
ATOM 2149 C CA . LEU B 1 119 ? 29.967 39.827 57.941 1.00 26.85 119 LEU B CA 1
ATOM 2150 C C . LEU B 1 119 ? 30.096 38.967 56.690 1.00 26.47 119 LEU B C 1
ATOM 2151 O O . LEU B 1 119 ? 30.136 37.731 56.784 1.00 27.38 119 LEU B O 1
ATOM 2156 N N . ASP B 1 120 ? 30.185 39.598 55.520 1.00 26.84 120 ASP B N 1
ATOM 2157 C CA . ASP B 1 120 ? 30.268 38.865 54.230 1.00 26.40 120 ASP B CA 1
ATOM 2158 C C . ASP B 1 120 ? 31.451 37.881 54.197 1.00 26.80 120 ASP B C 1
ATOM 2159 O O . ASP B 1 120 ? 31.353 36.754 53.689 1.00 26.39 120 ASP B O 1
ATOM 2164 N N . SER B 1 121 ? 32.575 38.317 54.740 1.00 27.06 121 SER B N 1
ATOM 2165 C CA . SER B 1 121 ? 33.738 37.453 54.848 1.00 27.57 121 SER B CA 1
ATOM 2166 C C . SER B 1 121 ? 33.485 36.303 55.811 1.00 27.07 121 SER B C 1
ATOM 2167 O O . SER B 1 121 ? 33.875 35.178 55.508 1.00 26.25 121 SER B O 1
ATOM 2170 N N . GLN B 1 122 ? 32.815 36.583 56.943 1.00 26.37 122 GLN B N 1
ATOM 2171 C CA . GLN B 1 122 ? 32.529 35.561 57.958 1.00 26.52 122 GLN B CA 1
ATOM 2172 C C . GLN B 1 122 ? 31.671 34.477 57.348 1.00 26.82 122 GLN B C 1
ATOM 2173 O O . GLN B 1 122 ? 31.834 33.306 57.659 1.00 26.91 122 GLN B O 1
ATOM 2179 N N . LEU B 1 123 ? 30.735 34.896 56.505 1.00 27.39 123 LEU B N 1
ATOM 2180 C CA . LEU B 1 123 ? 29.748 33.990 55.893 1.00 27.98 123 LEU B CA 1
ATOM 2181 C C . LEU B 1 123 ? 30.274 33.255 54.652 1.00 28.31 123 LEU B C 1
ATOM 2182 O O . LEU B 1 123 ? 29.538 32.487 54.036 1.00 29.22 123 LEU B O 1
ATOM 2187 N N . ASN B 1 124 ? 31.537 33.450 54.296 1.00 28.85 124 ASN B N 1
ATOM 2188 C CA . ASN B 1 124 ? 32.108 32.710 53.182 1.00 29.34 124 ASN B CA 1
ATOM 2189 C C . ASN B 1 124 ? 32.111 31.228 53.552 1.00 29.87 124 ASN B C 1
ATOM 2190 O O . ASN B 1 124 ? 32.646 30.847 54.597 1.00 29.74 124 ASN B O 1
ATOM 2195 N N . LEU B 1 125 ? 31.487 30.411 52.701 1.00 30.69 125 LEU B N 1
ATOM 2196 C CA . LEU B 1 125 ? 31.425 28.952 52.875 1.00 30.76 125 LEU B CA 1
ATOM 2197 C C . LEU B 1 125 ? 30.678 28.468 54.151 1.00 30.94 125 LEU B C 1
ATOM 2198 O O . LEU B 1 125 ? 30.835 27.323 54.593 1.00 31.01 125 LEU B O 1
ATOM 2203 N N . ARG B 1 126 ? 29.818 29.330 54.686 1.00 30.51 126 ARG B N 1
ATOM 2204 C CA . ARG B 1 126 ? 29.053 29.070 55.910 1.00 30.45 126 ARG B CA 1
ATOM 2205 C C . ARG B 1 126 ? 27.627 29.425 55.666 1.00 29.72 126 ARG B C 1
ATOM 2206 O O . ARG B 1 126 ? 27.361 30.456 55.049 1.00 29.68 126 ARG B O 1
ATOM 2214 N N . THR B 1 127 ? 26.715 28.632 56.213 1.00 28.18 127 THR B N 1
ATOM 2215 C CA . THR B 1 127 ? 25.310 28.959 56.147 1.00 28.16 127 THR B CA 1
ATOM 2216 C C . THR B 1 127 ? 24.993 30.032 57.184 1.00 27.90 127 THR B C 1
ATOM 2217 O O . THR B 1 127 ? 24.316 31.014 56.869 1.00 27.58 127 THR B O 1
ATOM 2221 N N . PHE B 1 128 ? 25.478 29.815 58.414 1.00 27.74 128 PHE B N 1
ATOM 2222 C CA . PHE B 1 128 ? 25.217 30.709 59.532 1.00 27.94 128 PHE B CA 1
ATOM 2223 C C . PHE B 1 128 ? 26.527 31.249 60.081 1.00 27.79 128 PHE B C 1
ATOM 2224 O O . PHE B 1 128 ? 27.582 30.655 59.879 1.00 28.67 128 PHE B O 1
ATOM 2232 N N . ILE B 1 129 ? 26.428 32.359 60.798 1.00 26.84 129 ILE B N 1
ATOM 2233 C CA . ILE B 1 129 ? 27.612 33.142 61.197 1.00 27.31 129 ILE B CA 1
ATOM 2234 C C . ILE B 1 129 ? 28.669 32.281 61.860 1.00 27.49 129 ILE B C 1
ATOM 2235 O O . ILE B 1 129 ? 29.851 32.353 61.489 1.00 28.20 129 ILE B O 1
ATOM 2240 N N . LEU B 1 130 ? 28.267 31.486 62.847 1.00 28.23 130 LEU B N 1
ATOM 2241 C CA . LEU B 1 130 ? 29.209 30.619 63.582 1.00 28.80 130 LEU B CA 1
ATOM 2242 C C . LEU B 1 130 ? 29.389 29.222 62.986 1.00 29.70 130 LEU B C 1
ATOM 2243 O O . LEU B 1 130 ? 30.095 28.400 63.557 1.00 30.09 130 LEU B O 1
ATOM 2248 N N . GLY B 1 131 ? 28.823 28.990 61.807 1.00 30.04 131 GLY B N 1
ATOM 2249 C CA . GLY B 1 131 ? 29.116 27.800 61.035 1.00 31.11 131 GLY B CA 1
ATOM 2250 C C . GLY B 1 131 ? 28.410 26.520 61.446 1.00 32.07 131 GLY B C 1
ATOM 2251 O O . GLY B 1 131 ? 28.758 25.443 60.947 1.00 32.26 131 GLY B O 1
ATOM 2252 N N . GLY B 1 132 ? 27.410 26.616 62.318 1.00 32.20 132 GLY B N 1
ATOM 2253 C CA . GLY B 1 132 ? 26.713 25.433 62.803 1.00 32.95 132 GLY B CA 1
ATOM 2254 C C . GLY B 1 132 ? 25.608 24.959 61.883 1.00 33.62 132 GLY B C 1
ATOM 2255 O O . GLY B 1 132 ? 25.339 25.565 60.839 1.00 33.22 132 GLY B O 1
ATOM 2256 N N . LEU B 1 133 ? 24.955 23.869 62.300 1.00 34.17 133 LEU B N 1
ATOM 2257 C CA . LEU B 1 133 ? 23.829 23.294 61.569 1.00 34.63 133 LEU B CA 1
ATOM 2258 C C . LEU B 1 133 ? 22.582 24.171 61.707 1.00 34.15 133 LEU B C 1
ATOM 2259 O O . LEU B 1 133 ? 21.730 24.175 60.836 1.00 35.18 133 LEU B O 1
ATOM 2264 N N . LYS B 1 134 ? 22.475 24.913 62.798 1.00 33.02 134 LYS B N 1
ATOM 2265 C CA . LYS B 1 134 ? 21.336 25.784 63.009 1.00 32.50 134 LYS B CA 1
ATOM 2266 C C . LYS B 1 134 ? 21.855 27.159 63.350 1.00 31.07 134 LYS B C 1
ATOM 2267 O O . LYS B 1 134 ? 23.004 27.293 63.744 1.00 30.78 134 LYS B O 1
ATOM 2273 N N . TYR B 1 135 ? 20.997 28.158 63.211 1.00 29.45 135 TYR B N 1
ATOM 2274 C CA . TYR B 1 135 ? 21.379 29.538 63.490 1.00 28.14 135 TYR B CA 1
ATOM 2275 C C . TYR B 1 135 ? 21.563 29.737 64.989 1.00 27.69 135 TYR B C 1
ATOM 2276 O O . TYR B 1 135 ? 21.089 28.936 65.796 1.00 27.28 135 TYR B O 1
ATOM 2285 N N . SER B 1 136 ? 22.301 30.785 65.355 1.00 27.77 136 SER B N 1
ATOM 2286 C CA . SER B 1 136 ? 22.499 31.131 66.756 1.00 27.19 136 SER B CA 1
ATOM 2287 C C . SER B 1 136 ? 22.062 32.567 67.017 1.00 27.30 136 SER B C 1
ATOM 2288 O O . SER B 1 136 ? 21.700 33.282 66.102 1.00 27.89 136 SER B O 1
ATOM 2291 N N . ALA B 1 137 ? 22.148 33.006 68.270 1.00 27.05 137 ALA B N 1
ATOM 2292 C CA . ALA B 1 137 ? 21.718 34.355 68.620 1.00 26.94 137 AL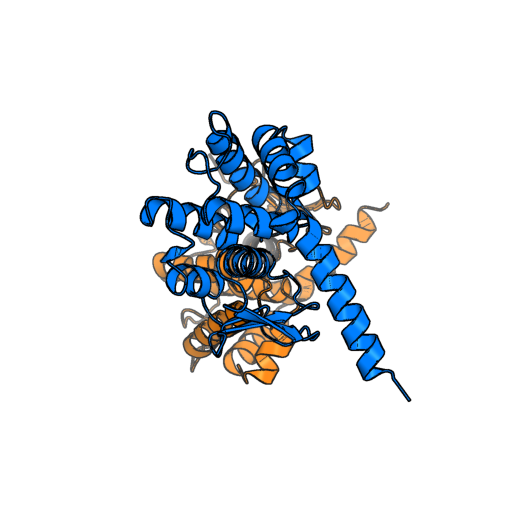A B CA 1
ATOM 2293 C C . ALA B 1 137 ? 22.493 35.400 67.819 1.00 27.34 137 ALA B C 1
ATOM 2294 O O . ALA B 1 137 ? 21.974 36.483 67.570 1.00 27.82 137 ALA B O 1
ATOM 2296 N N . ALA B 1 138 ? 23.731 35.081 67.420 1.00 26.78 138 ALA B N 1
ATOM 2297 C CA . ALA B 1 138 ? 24.511 35.926 66.527 1.00 26.53 138 ALA B CA 1
ATOM 2298 C C . ALA B 1 138 ? 23.769 36.229 65.226 1.00 26.74 138 ALA B C 1
ATOM 2299 O O . ALA B 1 138 ? 23.745 37.360 64.769 1.00 26.11 138 ALA B O 1
ATOM 2301 N N . ASP B 1 139 ? 23.147 35.207 64.630 1.00 27.12 139 ASP B N 1
ATOM 2302 C CA . ASP B 1 139 ? 22.361 35.395 63.406 1.00 27.60 139 ASP B CA 1
ATOM 2303 C C . ASP B 1 139 ? 21.119 36.236 63.693 1.00 27.26 139 ASP B C 1
ATOM 2304 O O . ASP B 1 139 ? 20.748 37.101 62.917 1.00 27.38 139 ASP B O 1
ATOM 2309 N N . VAL B 1 140 ? 20.466 35.962 64.812 1.00 27.91 140 VAL B N 1
ATOM 2310 C CA . VAL B 1 140 ? 19.250 36.695 65.184 1.00 27.08 140 VAL B CA 1
ATOM 2311 C C . VAL B 1 140 ? 19.536 38.206 65.342 1.00 27.66 140 VAL B C 1
ATOM 2312 O O . VAL B 1 140 ? 18.796 39.032 64.826 1.00 28.58 140 VAL B O 1
ATOM 2316 N N . ALA B 1 141 ? 20.579 38.554 66.095 1.00 27.57 141 ALA B N 1
ATOM 2317 C CA . ALA B 1 141 ? 20.961 39.941 66.341 1.00 27.76 141 ALA B CA 1
ATOM 2318 C C . ALA B 1 141 ? 21.327 40.669 65.038 1.00 28.55 141 ALA B C 1
ATOM 2319 O O . ALA B 1 141 ? 20.961 41.822 64.822 1.00 30.13 141 ALA B O 1
ATOM 2321 N N . CYS B 1 142 ? 22.065 39.997 64.167 1.00 27.81 142 CYS B N 1
ATOM 2322 C CA . CYS B 1 142 ? 22.561 40.659 62.970 1.00 28.58 142 CYS B CA 1
ATOM 2323 C C . CYS B 1 142 ? 21.431 40.841 61.959 1.00 27.62 142 CYS B C 1
ATOM 2324 O O . CYS B 1 142 ? 21.293 41.912 61.359 1.00 27.66 142 CYS B O 1
ATOM 2327 N N . TRP B 1 143 ? 20.587 39.826 61.804 1.00 28.27 143 TRP B N 1
ATOM 2328 C CA . TRP B 1 143 ? 19.439 39.919 60.915 1.00 28.14 143 TRP B CA 1
ATOM 2329 C C . TRP B 1 143 ? 18.496 41.025 61.345 1.00 28.56 143 TRP B C 1
ATOM 2330 O O . TRP B 1 143 ? 18.097 41.846 60.532 1.00 28.32 143 TRP B O 1
ATOM 2341 N N . GLY B 1 144 ? 18.167 41.045 62.641 1.00 28.29 144 GLY B N 1
ATOM 2342 C CA . GLY B 1 144 ? 17.325 42.083 63.199 1.00 27.28 144 GLY B CA 1
ATOM 2343 C C . GLY B 1 144 ? 17.885 43.454 62.950 1.00 26.33 144 GLY B C 1
ATOM 2344 O O . GLY B 1 144 ? 17.174 44.367 62.597 1.00 25.46 144 GLY B O 1
ATOM 2345 N N . ALA B 1 145 ? 19.199 43.622 63.096 1.00 25.51 145 ALA B N 1
ATOM 2346 C CA . ALA B 1 145 ? 19.781 44.941 62.910 1.00 25.90 145 ALA B CA 1
ATOM 2347 C C . ALA B 1 145 ? 19.687 45.392 61.460 1.00 26.93 145 ALA B C 1
ATOM 2348 O O . ALA B 1 145 ? 19.445 46.573 61.168 1.00 26.64 145 ALA B O 1
ATOM 2350 N N . LEU B 1 146 ? 19.931 44.446 60.557 1.00 27.81 146 LEU B N 1
ATOM 2351 C CA . LEU B 1 146 ? 19.828 44.686 59.129 1.00 28.58 146 LEU B CA 1
ATOM 2352 C C . LEU B 1 146 ? 18.414 45.066 58.703 1.00 28.74 146 LEU B C 1
ATOM 2353 O O . LEU B 1 146 ? 18.227 46.015 57.953 1.00 29.06 146 LEU B O 1
ATOM 2358 N N . ARG B 1 147 ? 17.433 44.299 59.161 1.00 28.62 147 ARG B N 1
ATOM 2359 C CA . ARG B 1 147 ? 16.026 44.625 58.931 1.00 29.85 147 ARG B CA 1
ATOM 2360 C C . ARG B 1 147 ? 15.651 46.048 59.362 1.00 31.04 147 ARG B C 1
ATOM 2361 O O . ARG B 1 147 ? 14.825 46.706 58.727 1.00 31.86 147 ARG B O 1
ATOM 2369 N N . SER B 1 148 ? 16.246 46.530 60.448 1.00 33.26 148 SER B N 1
ATOM 2370 C CA . SER B 1 148 ? 15.988 47.888 60.944 1.00 35.02 148 SER B CA 1
ATOM 2371 C C . SER B 1 148 ? 16.715 48.962 60.170 1.00 35.19 148 SER B C 1
ATOM 2372 O O . SER B 1 148 ? 16.416 50.154 60.311 1.00 36.31 148 SER B O 1
ATOM 2375 N N . ASN B 1 149 ? 17.724 48.577 59.403 1.00 35.35 149 ASN B N 1
ATOM 2376 C CA . ASN B 1 149 ? 18.591 49.560 58.788 1.00 35.29 149 ASN B CA 1
ATOM 2377 C C . ASN B 1 149 ? 18.384 49.598 57.272 1.00 35.69 149 ASN B C 1
ATOM 2378 O O . ASN B 1 149 ? 18.907 48.757 56.536 1.00 36.29 149 ASN B O 1
ATOM 2383 N N . GLY B 1 150 ? 17.642 50.608 56.818 1.00 35.80 150 GLY B N 1
ATOM 2384 C CA . GLY B 1 150 ? 17.256 50.750 55.412 1.00 35.05 150 GLY B CA 1
ATOM 2385 C C . GLY B 1 150 ? 18.392 50.972 54.434 1.00 34.54 150 GLY B C 1
ATOM 2386 O O . GLY B 1 150 ? 18.224 50.733 53.245 1.00 33.40 150 GLY B O 1
ATOM 2387 N N . MET B 1 151 ? 19.557 51.416 54.911 1.00 34.34 151 MET B N 1
ATOM 2388 C CA . MET B 1 151 ? 20.701 51.598 54.015 1.00 34.59 151 MET B CA 1
ATOM 2389 C C . MET B 1 151 ? 21.250 50.286 53.487 1.00 33.94 151 MET B C 1
ATOM 2390 O O . MET B 1 151 ? 21.934 50.289 52.487 1.00 34.03 151 MET B O 1
ATOM 2395 N N . CYS B 1 152 ? 21.001 49.175 54.166 1.00 33.71 152 CYS B N 1
ATOM 2396 C CA . CYS B 1 152 ? 21.820 47.995 53.919 1.00 34.36 152 CYS B CA 1
ATOM 2397 C C . CYS B 1 152 ? 21.560 47.323 52.555 1.00 32.62 152 CYS B C 1
ATOM 2398 O O . CYS B 1 152 ? 22.493 46.815 51.937 1.00 31.81 152 CYS B O 1
ATOM 2401 N N . GLY B 1 153 ? 20.320 47.329 52.083 1.00 31.92 153 GLY B N 1
ATOM 2402 C CA . GLY B 1 153 ? 20.015 46.655 50.803 1.00 31.37 153 GLY B CA 1
ATOM 2403 C C . GLY B 1 153 ? 20.840 47.214 49.651 1.00 30.68 153 GLY B C 1
ATOM 2404 O O . GLY B 1 153 ? 21.392 46.476 48.838 1.00 30.73 153 GLY B O 1
ATOM 2405 N N . SER B 1 154 ? 20.945 48.533 49.581 1.00 30.89 154 SER B N 1
ATOM 2406 C CA . SER B 1 154 ? 21.720 49.174 48.522 1.00 30.75 154 SER B CA 1
ATOM 2407 C C . SER B 1 154 ? 23.230 48.912 48.647 1.00 30.34 154 SER B C 1
ATOM 2408 O O . SER B 1 154 ? 23.936 48.731 47.645 1.00 30.07 154 SER B O 1
ATOM 2411 N N . ILE B 1 155 ? 23.734 48.902 49.876 1.00 29.43 155 ILE B N 1
ATOM 2412 C CA . ILE B 1 155 ? 25.152 48.606 50.108 1.00 28.43 155 ILE B CA 1
ATOM 2413 C C . ILE B 1 155 ? 25.550 47.161 49.713 1.00 27.91 155 ILE B C 1
ATOM 2414 O O . ILE B 1 155 ? 26.541 46.919 49.018 1.00 27.06 155 ILE B O 1
ATOM 2419 N N . ILE B 1 156 ? 24.738 46.213 50.131 1.00 28.15 156 ILE B N 1
ATOM 2420 C CA . ILE B 1 156 ? 24.934 44.797 49.797 1.00 28.39 156 ILE B CA 1
ATOM 2421 C C . ILE B 1 156 ? 25.030 44.633 48.274 1.00 29.43 156 ILE B C 1
ATOM 2422 O O . ILE B 1 156 ? 25.964 43.994 47.769 1.00 29.26 156 ILE B O 1
ATOM 2427 N N . LYS B 1 157 ? 24.089 45.232 47.546 1.00 30.23 157 LYS B N 1
ATOM 2428 C CA . LYS B 1 157 ? 24.156 45.231 46.074 1.00 31.85 157 LYS B CA 1
ATOM 2429 C C . LYS B 1 157 ? 25.449 45.857 45.523 1.00 32.08 157 LYS B C 1
ATOM 2430 O O . LYS B 1 157 ? 26.245 45.221 44.815 1.00 32.10 157 LYS B O 1
ATOM 2436 N N . ASN B 1 158 ? 25.646 47.117 45.854 1.00 32.46 158 ASN B N 1
ATOM 2437 C CA . ASN B 1 158 ? 26.756 47.875 45.302 1.00 32.92 158 ASN B CA 1
ATOM 2438 C C . ASN B 1 158 ? 28.148 47.415 45.738 1.00 32.01 158 ASN B C 1
ATOM 2439 O O . ASN B 1 158 ? 29.091 47.527 44.963 1.00 32.07 158 ASN B O 1
ATOM 2444 N N . LYS B 1 159 ? 28.269 46.866 46.941 1.00 30.94 159 LYS B N 1
ATOM 2445 C CA . LYS B 1 159 ? 29.510 46.214 47.376 1.00 30.59 159 LYS B CA 1
ATOM 2446 C C . LYS B 1 159 ? 29.578 44.707 47.046 1.00 30.24 159 LYS B C 1
ATOM 2447 O O . LYS B 1 159 ? 30.578 44.067 47.335 1.00 29.88 159 LYS B O 1
ATOM 2453 N N . VAL B 1 160 ? 28.516 44.154 46.457 1.00 29.56 160 VAL B N 1
ATOM 2454 C CA . VAL B 1 160 ? 28.460 42.736 46.046 1.00 29.48 160 VAL B CA 1
ATOM 2455 C C . VAL B 1 160 ? 28.730 41.788 47.216 1.00 28.73 160 VAL B C 1
ATOM 2456 O O . VAL B 1 160 ? 29.541 40.872 47.128 1.00 28.70 160 VAL B O 1
ATOM 2460 N N . ASP B 1 161 ? 28.029 42.034 48.316 1.00 27.96 161 ASP B N 1
ATOM 2461 C CA . ASP B 1 161 ? 28.083 41.174 49.493 1.00 27.74 161 ASP B CA 1
ATOM 2462 C C . ASP B 1 161 ? 27.132 40.012 49.288 1.00 26.88 161 ASP B C 1
ATOM 2463 O O . ASP B 1 161 ? 26.062 39.953 49.907 1.00 25.97 161 ASP B O 1
ATOM 2468 N N . VAL B 1 162 ? 27.521 39.077 48.416 1.00 25.94 162 VAL B N 1
ATOM 2469 C CA . VAL B 1 162 ? 26.606 38.005 48.031 1.00 25.79 162 VAL B CA 1
ATOM 2470 C C . VAL B 1 162 ? 26.370 37.031 49.191 1.00 25.26 162 VAL B C 1
ATOM 2471 O O . VAL B 1 162 ? 25.270 36.500 49.336 1.00 24.94 162 VAL B O 1
ATOM 2475 N N . ASN B 1 163 ? 27.369 36.828 50.042 1.00 25.37 163 ASN B N 1
ATOM 2476 C CA . ASN B 1 163 ? 27.193 35.971 51.213 1.00 25.62 163 ASN B CA 1
ATOM 2477 C C . ASN B 1 163 ? 26.146 36.534 52.186 1.00 26.21 163 ASN B C 1
ATOM 2478 O O . ASN B 1 163 ? 25.291 35.792 52.687 1.00 25.69 163 ASN B O 1
ATOM 2483 N N . VAL B 1 164 ? 26.188 37.841 52.414 1.00 26.52 164 VAL B N 1
ATOM 2484 C CA . VAL B 1 164 ? 25.170 38.479 53.278 1.00 27.16 164 VAL B CA 1
ATOM 2485 C C . VAL B 1 164 ? 23.770 38.331 52.649 1.00 26.86 164 VAL B C 1
ATOM 2486 O O . VAL B 1 164 ? 22.808 37.964 53.328 1.00 28.13 164 VAL B O 1
ATOM 2490 N N . SER B 1 165 ? 23.658 38.543 51.339 1.00 26.30 165 SER B N 1
ATOM 2491 C CA . SER B 1 165 ? 22.345 38.514 50.693 1.00 26.13 165 SER B CA 1
ATOM 2492 C C . SER B 1 165 ? 21.712 37.132 50.812 1.00 26.62 165 SER B C 1
ATOM 2493 O O . SER B 1 165 ? 20.502 36.989 51.077 1.00 26.58 165 SER B O 1
ATOM 2496 N N . ARG B 1 166 ? 22.527 36.108 50.611 1.00 26.94 166 ARG B N 1
ATOM 2497 C CA . ARG B 1 166 ? 22.001 34.752 50.662 1.00 28.37 166 ARG B CA 1
ATOM 2498 C C . ARG B 1 166 ? 21.632 34.343 52.095 1.00 27.92 166 ARG B C 1
ATOM 2499 O O . ARG B 1 166 ? 20.579 33.769 52.320 1.00 28.13 166 ARG B O 1
ATOM 2507 N N . TRP B 1 167 ? 22.487 34.682 53.058 1.00 27.29 167 TRP B N 1
ATOM 2508 C CA . TRP B 1 167 ? 22.204 34.409 54.464 1.00 27.05 167 TRP B CA 1
ATOM 2509 C C . TRP B 1 167 ? 20.986 35.184 54.894 1.00 26.83 167 TRP B C 1
ATOM 2510 O O . TRP B 1 167 ? 20.086 34.634 55.556 1.00 26.86 167 TRP B O 1
ATOM 2521 N N . TYR B 1 168 ? 20.925 36.458 54.511 1.00 26.93 168 TYR B N 1
ATOM 2522 C CA . TYR B 1 168 ? 19.781 37.288 54.895 1.00 27.26 168 TYR B CA 1
ATOM 2523 C C . TYR B 1 168 ? 18.504 36.710 54.287 1.00 27.60 168 TYR B C 1
ATOM 2524 O O . TYR B 1 168 ? 17.501 36.577 54.965 1.00 27.83 168 TYR B O 1
ATOM 2533 N N . THR B 1 169 ? 18.569 36.334 53.016 1.00 28.13 169 THR B N 1
ATOM 2534 C CA . THR B 1 169 ? 17.423 35.802 52.301 1.00 28.60 169 THR B CA 1
ATOM 2535 C C . THR B 1 169 ? 16.950 34.466 52.889 1.00 28.32 169 THR B C 1
ATOM 2536 O O . THR B 1 169 ? 15.736 34.223 53.009 1.00 28.14 169 THR B O 1
ATOM 2540 N N . LEU B 1 170 ? 17.914 33.621 53.258 1.00 28.78 170 LEU B N 1
ATOM 2541 C CA . LEU B 1 170 ? 17.628 32.312 53.867 1.00 28.97 170 LEU B CA 1
ATOM 2542 C C . LEU B 1 170 ? 16.764 32.487 55.106 1.00 29.47 170 LEU B C 1
ATOM 2543 O O . LEU B 1 170 ? 15.713 31.847 55.269 1.00 27.96 170 LEU B O 1
ATOM 2548 N N . LEU B 1 171 ? 17.218 33.367 55.986 1.00 29.72 171 LEU B N 1
ATOM 2549 C CA . LEU B 1 171 ? 16.470 33.657 57.213 1.00 30.32 171 LEU B CA 1
ATOM 2550 C C . LEU B 1 171 ? 15.137 34.396 56.964 1.00 30.83 171 LEU B C 1
ATOM 2551 O O . LEU B 1 171 ? 14.145 34.149 57.648 1.00 31.26 171 LEU B O 1
ATOM 2556 N N . GLU B 1 172 ? 15.116 35.304 55.996 1.00 31.02 172 GLU B N 1
ATOM 2557 C CA . GLU B 1 172 ? 13.895 36.038 55.651 1.00 31.44 172 GLU B CA 1
ATOM 2558 C C . GLU B 1 172 ? 12.716 35.093 55.284 1.00 32.39 172 GLU B C 1
ATOM 2559 O O . GLU B 1 172 ? 11.549 35.454 55.471 1.00 31.96 172 GLU B O 1
ATOM 2565 N N . MET B 1 173 ? 13.011 33.904 54.752 1.00 32.92 173 MET B N 1
ATOM 2566 C CA . MET B 1 173 ? 11.956 32.995 54.310 1.00 34.34 173 MET B CA 1
ATOM 2567 C C . MET B 1 173 ? 11.498 32.062 55.433 1.00 33.11 173 MET B C 1
ATOM 2568 O O . MET B 1 173 ? 10.561 31.283 55.272 1.00 31.97 173 MET B O 1
ATOM 2573 N N . ASP B 1 174 ? 12.161 32.172 56.576 1.00 32.34 174 ASP B N 1
ATOM 2574 C CA . ASP B 1 174 ? 11.729 31.543 57.809 1.00 31.52 174 ASP B CA 1
ATOM 2575 C C . ASP B 1 174 ? 10.749 32.533 58.478 1.00 31.60 174 ASP B C 1
ATOM 2576 O O . ASP B 1 174 ? 11.121 33.652 58.836 1.00 30.16 174 ASP B O 1
ATOM 2581 N N . PRO B 1 175 ? 9.473 32.147 58.590 1.00 31.79 175 PRO B N 1
ATOM 2582 C CA . PRO B 1 175 ? 8.450 33.061 59.098 1.00 31.55 175 PRO B CA 1
ATOM 2583 C C . PRO B 1 175 ? 8.768 33.702 60.445 1.00 31.22 175 PRO B C 1
ATOM 2584 O O . PRO B 1 175 ? 8.338 34.835 60.693 1.00 29.95 175 PRO B O 1
ATOM 2588 N N . ILE B 1 176 ? 9.505 32.983 61.294 1.00 30.94 176 ILE B N 1
ATOM 2589 C CA . ILE B 1 176 ? 9.986 33.506 62.580 1.00 31.13 176 ILE B CA 1
ATOM 2590 C C . ILE B 1 176 ? 10.702 34.834 62.415 1.00 30.94 176 ILE B C 1
ATOM 2591 O O . ILE B 1 176 ? 10.523 35.716 63.248 1.00 29.70 176 ILE B O 1
ATOM 2596 N N . PHE B 1 177 ? 11.484 34.965 61.333 1.00 30.64 177 PHE B N 1
ATOM 2597 C CA . PHE B 1 177 ? 12.230 36.216 61.010 1.00 30.27 177 PHE B CA 1
ATOM 2598 C C . PHE B 1 177 ? 11.352 37.096 60.080 1.00 30.58 177 PHE B C 1
ATOM 2599 O O . PHE B 1 177 ? 11.004 38.233 60.410 1.00 30.06 177 PHE B O 1
ATOM 2607 N N . GLY B 1 178 ? 10.938 36.516 58.955 1.00 30.71 178 GLY B N 1
ATOM 2608 C CA . GLY B 1 178 ? 10.326 37.254 57.871 1.00 31.05 178 GLY B CA 1
ATOM 2609 C C . GLY B 1 178 ? 8.891 37.725 58.014 1.00 31.56 178 GLY B C 1
ATOM 2610 O O . GLY B 1 178 ? 8.443 38.559 57.212 1.00 32.24 178 GLY B O 1
ATOM 2611 N N . GLU B 1 179 ? 8.172 37.212 59.016 1.00 30.93 179 GLU B N 1
ATOM 2612 C CA . GLU B 1 179 ? 6.852 37.703 59.345 1.00 30.73 179 GLU B CA 1
ATOM 2613 C C . GLU B 1 179 ? 6.826 38.495 60.643 1.00 31.11 179 GLU B C 1
ATOM 2614 O O . GLU B 1 179 ? 5.745 38.818 61.146 1.00 32.09 179 GLU B O 1
ATOM 2620 N N . ALA B 1 180 ? 7.995 38.816 61.198 1.00 30.96 180 ALA B N 1
ATOM 2621 C CA . ALA B 1 180 ? 8.038 39.640 62.412 1.00 30.90 180 ALA B CA 1
ATOM 2622 C C . ALA B 1 180 ? 7.449 41.028 62.126 1.00 31.31 180 ALA B C 1
ATOM 2623 O O . ALA B 1 180 ? 6.610 41.498 62.885 1.00 30.76 180 ALA B O 1
ATOM 2625 N N . HIS B 1 181 ? 7.826 41.643 60.995 1.00 30.55 181 HIS B N 1
ATOM 2626 C CA . HIS B 1 181 ? 7.319 42.970 60.663 1.00 30.91 181 HIS B CA 1
ATOM 2627 C C . HIS B 1 181 ? 5.798 42.972 60.516 1.00 31.15 181 HIS B C 1
ATOM 2628 O O . HIS B 1 181 ? 5.116 43.884 60.997 1.00 30.68 181 HIS B O 1
ATOM 2635 N N . ASP B 1 182 ? 5.291 41.985 59.778 1.00 31.83 182 ASP B N 1
ATOM 2636 C CA . ASP B 1 182 ? 3.850 41.778 59.639 1.00 32.38 182 ASP B CA 1
ATOM 2637 C C . ASP B 1 182 ? 3.166 41.563 60.973 1.00 32.12 182 ASP B C 1
ATOM 2638 O O . ASP B 1 182 ? 1.984 41.867 61.116 1.00 30.84 182 ASP B O 1
ATOM 2643 N N . PHE B 1 183 ? 3.856 40.943 61.917 1.00 31.43 183 PHE B N 1
ATOM 2644 C CA . PHE B 1 183 ? 3.289 40.814 63.247 1.00 32.39 183 PHE B CA 1
ATOM 2645 C C . PHE B 1 183 ? 3.073 42.217 63.862 1.00 32.43 183 PHE B C 1
ATOM 2646 O O . PHE B 1 183 ? 1.993 42.540 64.367 1.00 30.62 183 PHE B O 1
ATOM 2654 N N . LEU B 1 184 ? 4.114 43.038 63.805 1.00 32.59 184 LEU B N 1
ATOM 2655 C CA . LEU B 1 184 ? 4.038 44.401 64.325 1.00 33.49 184 LEU B CA 1
ATOM 2656 C C . LEU B 1 184 ? 2.920 45.213 63.695 1.00 33.67 184 LEU B C 1
ATOM 2657 O O . LEU B 1 184 ? 2.118 45.806 64.403 1.00 33.87 184 LEU B O 1
ATOM 2662 N N . SER B 1 185 ? 2.870 45.250 62.368 1.00 34.90 185 SER B N 1
ATOM 2663 C CA . SER B 1 185 ? 1.887 46.085 61.651 1.00 35.68 185 SER B CA 1
ATOM 2664 C C . SER B 1 185 ? 0.469 45.671 61.963 1.00 36.15 185 SER B C 1
ATOM 2665 O O . SER B 1 185 ? -0.404 46.516 62.178 1.00 36.23 185 SER B O 1
ATOM 2668 N N . LYS B 1 186 ? 0.255 44.360 61.961 1.00 36.96 186 LYS B N 1
ATOM 2669 C CA . LYS B 1 186 ? -1.056 43.767 62.218 1.00 37.37 186 LYS B CA 1
ATOM 2670 C C . LYS B 1 186 ? -1.432 43.969 63.685 1.00 37.95 186 LYS B C 1
ATOM 2671 O O . LYS B 1 186 ? -2.582 44.167 64.016 1.00 37.65 186 LYS B O 1
ATOM 2677 N N . SER B 1 187 ? -0.443 43.916 64.570 1.00 38.73 187 SER B N 1
ATOM 2678 C CA . SER B 1 187 ? -0.690 44.156 65.988 1.00 39.12 187 SER B CA 1
ATOM 2679 C C . SER B 1 187 ? -0.944 45.642 66.253 1.00 40.40 187 SER B C 1
ATOM 2680 O O . SER B 1 187 ? -1.688 45.982 67.169 1.00 41.25 187 SER B O 1
ATOM 2683 N N . LEU B 1 188 ? -0.319 46.522 65.466 1.00 41.55 188 LEU B N 1
ATOM 2684 C CA . LEU B 1 188 ? -0.487 47.975 65.649 1.00 42.09 188 LEU B CA 1
ATOM 2685 C C . LEU B 1 188 ? -1.883 48.457 65.232 1.00 42.97 188 LEU B C 1
ATOM 2686 O O . LEU B 1 188 ? -2.414 49.406 65.820 1.00 42.78 188 LEU B O 1
ATOM 2691 N N . LEU B 1 189 ? -2.471 47.809 64.226 1.00 43.87 189 LEU B N 1
ATOM 2692 C CA . LEU B 1 189 ? -3.862 48.069 63.859 1.00 44.52 189 LEU B CA 1
ATOM 2693 C C . LEU B 1 189 ? -4.835 47.719 64.976 1.00 44.91 189 LEU B C 1
ATOM 2694 O O . LEU B 1 189 ? -5.898 48.348 65.112 1.00 45.07 189 LEU B O 1
ATOM 2699 N N . GLU B 1 190 ? -4.487 46.703 65.755 1.00 45.16 190 GLU B N 1
ATOM 2700 C CA . GLU B 1 190 ? -5.368 46.208 66.806 1.00 45.86 190 GLU B CA 1
ATOM 2701 C C . GLU B 1 190 ? -5.277 47.078 68.051 1.00 46.36 190 GLU B C 1
ATOM 2702 O O . GLU B 1 190 ? -6.205 47.123 68.866 1.00 47.02 190 GLU B O 1
ATOM 2708 N N . LEU B 1 191 ? -4.162 47.787 68.179 1.00 47.12 191 LEU B N 1
ATOM 2709 C CA . LEU B 1 191 ? -3.986 48.750 69.250 1.00 47.53 191 LEU B CA 1
ATOM 2710 C C . LEU B 1 191 ? -4.955 49.920 69.049 1.00 48.24 191 LEU B C 1
ATOM 2711 O O . LEU B 1 191 ? -5.480 50.479 70.023 1.00 48.62 191 LEU B O 1
ATOM 2716 N N . LYS B 1 192 ? -5.213 50.255 67.780 1.00 48.66 192 LYS B N 1
ATOM 2717 C CA . LYS B 1 192 ? -6.140 51.318 67.409 1.00 48.66 192 LYS B CA 1
ATOM 2718 C C . LYS B 1 192 ? -7.567 50.782 67.307 1.00 48.96 192 LYS B C 1
ATOM 2719 O O . LYS B 1 192 ? -8.222 50.921 66.271 1.00 48.97 192 LYS B O 1
ATOM 2725 N N . LYS B 1 193 ? -8.046 50.174 68.388 1.00 49.20 193 LYS B N 1
ATOM 2726 C CA . LYS B 1 193 ? -9.405 49.634 68.433 1.00 49.40 193 LYS B CA 1
ATOM 2727 C C . LYS B 1 193 ? -9.814 49.301 69.866 1.00 49.50 193 LYS B C 1
ATOM 2728 O O . LYS B 1 193 ? -9.165 49.740 70.820 1.00 49.82 193 LYS B O 1
#

CATH classification: 3.40.30.70 (+1 more: 1.20.1050.10)

Foldseek 3Di:
DAKEKEAEPQALQGPLLLQLLVLQCCVVVNPNYHYHYDHDNPDQRMQTRNRRPPR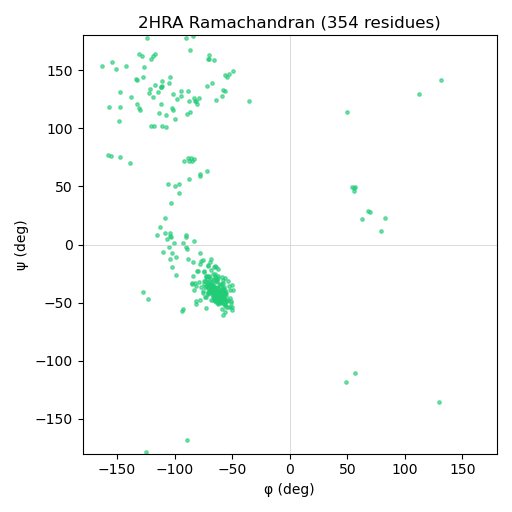LVVSCVVVVVRQPDDDVVVLVVLLCCLVPQLLDPDLVRNLVSLVVQLVQLVPALENRRDPDHHSSLSSNLSSNVRHPNVPVSCVVVVSVSCVNSNVVVLVVCSRVCSVVVRVVVVVVVVVVVPDD/DAQDQKEKEAAPQALQAQLLLLLLVLQCCVVPNRNYHYHYDHDNPDQRMQIHNRRPPNNVVSCVRVVVSQPDDPPVVLVVLLCCLPVQLLDQDLVRNLVSLVVQLVQLVVALENVRDPDHHSSLSSNLSSNVRHPNVVVSCVVVVSVSCVNSSVVVCVVCSNVCSVVVRVVNVVVVVD

Radius of gyration: 21.88 Å; Cα contacts (8 Å, |Δi|>4): 560; chains: 2; bounding box: 57×57×59 Å

Solvent-accessible surface area: 17528 Å² total; per-residue (Å²): 233,32,9,51,0,16,0,0,24,115,8,56,32,30,6,14,9,22,0,0,0,0,45,10,0,36,59,125,35,108,114,27,6,41,53,103,32,38,45,67,83,133,21,32,10,8,75,8,66,127,30,50,99,71,10,0,47,80,0,26,82,108,32,57,93,29,31,92,41,40,84,180,131,60,18,45,98,10,2,58,24,0,33,122,78,0,19,13,77,33,31,13,81,0,14,76,8,0,88,73,0,14,68,36,6,96,166,105,79,21,0,48,45,41,177,118,48,6,5,0,0,0,1,0,4,1,5,5,79,22,2,65,23,8,44,46,4,19,154,102,96,99,3,59,28,0,45,170,7,40,65,70,4,84,135,42,73,43,1,27,95,0,71,64,68,6,49,132,25,29,78,103,69,130,106,83,85,115,127,123,134,64,138,49,107,1,41,0,25,0,0,14,101,8,62,18,25,8,11,12,28,0,0,0,0,45,9,0,37,58,124,32,110,141,17,6,49,40,120,16,57,57,67,51,139,20,34,7,7,85,10,68,139,24,48,86,84,10,1,50,90,0,19,78,48,12,49,96,32,20,76,91,21,75,106,145,76,16,47,106,4,3,60,20,1,36,118,74,0,19,10,46,27,29,9,66,0,13,75,9,0,93,61,0,17,71,47,0,88,169,92,71,19,0,43,39,38,186,133,50,16,7,0,0,0,2,0,4,1,6,3,85,19,2,69,7,13,48,32,2,22,158,92,109,109,2,100,22,0,48,96,1,35,59,90,4,70,124,40,74,43,2,32,90,0,77,73,62,6,44,141,19,23,135,123,90,174,126

GO terms:
  GO:0004818 glutamate-tRNA ligase activity (F, IDA)
  GO:0005737 cytoplasm (C, IDA)
  GO:0005739 mitochondrion (C, IDA)
  GO:0010494 cytoplasmic stress granule (C, IDA)
  GO:0017102 methionyl glutamyl tRNA synthetase complex (C, IDA)
  GO:0006424 glutamyl-tRNA aminoacylation (P, IDA)
  GO:1990825 sequence-specific mRNA binding (F, IDA)
  GO:0005737 cytoplasm (C, HDA)
  GO:0010494 cytoplasmic stress granule (C, HDA)
  GO:0003729 mRNA binding (F, HDA)
  GO:0005515 protein binding (F, IPI)

Nearest PDB structures (foldseek):
  2hrk-assembly1_A  TM=9.833E-01  e=5.094E-26  Saccharomyces cerevisiae
  5bmu-assembly1_B  TM=7.806E-01  e=5.992E-07  Homo sapiens
  5zkf-assembly2_C  TM=6.807E-01  e=1.228E-03  Plasmodium vivax
  5zkf-assembly1_A  TM=6.314E-01  e=6.886E-04  Plasmodium vivax
  6jre-assembly1_B-2  TM=6.664E-01  e=2.849E-03  Plasmodium vivax

Organism: Saccharomyces cerevisiae (strain ATCC 204508 / S288c) (NCBI:txid559292)

B-factor: mean 33.15, std 8.79, range [20.41, 91.95]

InterPro domains:
  IPR000924 Glutamyl/glutaminyl-tRNA synthetase [PR00987] (205-217)
  IPR000924 Glutamyl/glutaminyl-tRNA synthetase [PR00987] (219-230)
  IPR000924 Glutamyl/glutaminyl-tRNA synthetase [PR00987] (234-247)
  IPR000924 Glutamyl/glutaminyl-tRNA synthetase [PR00987] (380-390)
  IPR000924 Glutamyl/glutaminyl-tRNA synthetase [PR00987] (396-404)
  IPR001412 Aminoacyl-tRNA synthetase, class I, conserved site [PS00178] (208-219)
  IPR004526 Glutamyl-tRNA synthetase, archaeal/eukaryotic cytosolic [MF_02076] (83-693)
  IPR004526 Glutamyl-tRNA synthetase, archaeal/eukaryotic cytosolic [TIGR00463] (102-695)
  IPR011035 Large ribosomal subunit protein bL25/Gln-tRNA synthetase, anti-codon-binding domain superfamily [SSF50715] (509-699)
  IPR014729 Rossmann-like alpha/beta/alpha sandwich fold [G3DSA:3.40.50.620] (202-418)
  IPR020056 Large ribosomal subunit protein bL25/Gln-tRNA synthetase, N-terminal [G3DSA:2.40.240.10] (613-695)
  IPR020058 Glutamyl/glutaminyl-tRNA synthetase, class Ib, catalytic domain [PF00749] (201-506)
  IPR020059 Glutamyl/glutaminyl-tRNA synthetase, class Ib, anti-codon binding domain [PF03950] (509-597)
  IPR020061 Glutamine-tRNA ligase, alpha-bundle domain superfamily [G3DSA:1.10.1160.10] (430-507)
  IPR036282 Glutathione S-transferase, C-terminal domain superfamily [SSF47616] (67-163)
  IPR049437 tRNA synthetases class I (E and Q), anti-codon binding domain [PF20974] (609-681)
  IPR050132 Glutamine/Glutamate--tRNA Ligase [PTHR43097] (59-700)

Secondary structure (DSSP, 8-state):
--EEEEEETT-SS--HHHHHHHHHHHHHSTTSEEEEEE--TTS-SEEETTB-SSHHHHHHHHTTTTS--S-HHHHHHHHHHIIIIITS--HHHHHHHHHHHHHHTSS-SSTT--SS--HHHHHHHHHHHH-TTHHHHHHHTT-HHHHHHHHHHHTSHHHHTHHHHHHHHHHHHHHHHT--/---S-EEEEEETT-SS--HHHHHHHHHHHHHSTTSEEEEEE--TTS-SEEETTB-SSHHHHHHHHTTTTS--S-HHHHHHHHHHIIIIIT---HHHHHHHHHHHHHHTTT-SSTT--SS--HHHHHHHHHHHH-TTHHHHHHHHT-HHHHHHHHHHHTSHHHHTHHHHHHHHHHHH--

Sequence (358 aa):
MPSTLTINGKAPIVAYAELIAARIVNALAPNSIAIKLVDDKKAPAAKLDDATEDVFNKITSKFAAIFDNGDKEQVAKWVNLAQKELVIKNFAKLSQSLETLDSQLNLRTFILGGLKYSAADVACWGALRSNGMCGSIIKNKVDVNVSRWYTLLEMDPIFGEAHDFLSKSLLELKKSANVGGIKMPSTLTINGKAPIVAYAELIAARIVNALAPNSIAIKLVDDKKAPAAKLDDATEDVFNKITSKFAAIFDNGDKEQVAKWVNLAQKELVIKNFAKLSQSLETLDSQLNLRTFILGGLKYSAADVACWGALRSNGMCGSIIKNKVDVNVSRWYTLLEMDPIFGEAHDFLSKSLLELKK